Protein AF-A0A8D8J8A0-F1 (afdb_monomer)

Nearest PDB structures (foldseek):
  1msv-assembly1_A  TM=9.374E-01  e=1.275E-22  Homo sapiens
  1jl0-assembly1_A  TM=9.453E-01  e=5.196E-22  Homo sapiens
  1jl0-assembly1_B  TM=9.457E-01  e=1.490E-21  Homo sapiens
  1msv-assembly1_B  TM=8.829E-01  e=3.657E-22  Homo sapiens
  5tvm-assembly2_E  TM=8.439E-01  e=1.368E-08  Trypanosoma brucei brucei TREU927

Sequence (290 aa):
MAENEDMSNSSSNSSNSSSREDMHFFEGVEKLLEIWFEPNPSNKGADLRKIPRPMWEALLKTVRCEIISFTRNEQIDAYVLSESSMFVSKRRWILKTCGSTTTLACLEPLLRLASEIAGYGEIEELFYSRKNFKRPELQVSPHRGFDEEVAFLDSFFEDGRAYSLGAINRDCWHLYTLSRGGGGSGKLEQQFLASNNISMNNANANNMITTNNKQQQQQHQQVVEMTPSAKMNLIESLQLPDPDQTIEILMTDLDPKVMAVFTKDVCSTALEATQKSGIHKLIPGMVIDD

pLDDT: mean 78.81, std 24.97, range [26.17, 98.69]

Organism: Culex pipiens (NCBI:txid7175)

InterPro domains:
  IPR016067 S-adenosylmethionine decarboxylase, core [SSF56276] (24-290)
  IPR018166 S-adenosylmethionine decarboxylase, conserved site [PS01336] (78-88)
  IPR048283 S-adenosylmethionine decarboxylase-like [PF01536] (24-290)
  IPR048283 S-adenosylmethionine decarboxylase-like [PTHR11570] (25-290)

Structure (mmCIF, N/CA/C/O backbone):
data_AF-A0A8D8J8A0-F1
#
_entry.id   AF-A0A8D8J8A0-F1
#
loop_
_atom_site.group_PDB
_atom_site.id
_atom_site.type_symbol
_atom_site.label_atom_id
_atom_site.label_alt_id
_atom_site.label_comp_id
_atom_site.label_asym_id
_atom_site.label_entity_id
_atom_site.label_seq_id
_atom_site.pdbx_PDB_ins_code
_atom_site.Cartn_x
_atom_site.Cartn_y
_atom_site.Cartn_z
_atom_site.occupancy
_atom_site.B_iso_or_equiv
_atom_site.auth_seq_id
_atom_site.auth_comp_id
_atom_site.auth_asym_id
_atom_site.auth_atom_id
_atom_site.pdbx_PDB_model_num
ATOM 1 N N . MET A 1 1 ? 75.628 9.138 -29.080 1.00 35.19 1 MET A N 1
ATOM 2 C CA . MET A 1 1 ? 74.623 9.816 -28.237 1.00 35.19 1 MET A CA 1
ATOM 3 C C . MET A 1 1 ? 73.293 9.547 -28.915 1.00 35.19 1 MET A C 1
ATOM 5 O O . MET A 1 1 ? 73.039 10.162 -29.936 1.00 35.19 1 MET A O 1
ATOM 9 N N . ALA A 1 2 ? 72.722 8.359 -28.695 1.00 31.88 2 ALA A N 1
ATOM 10 C CA . ALA A 1 2 ? 71.822 8.022 -27.576 1.00 31.88 2 ALA A CA 1
ATOM 11 C 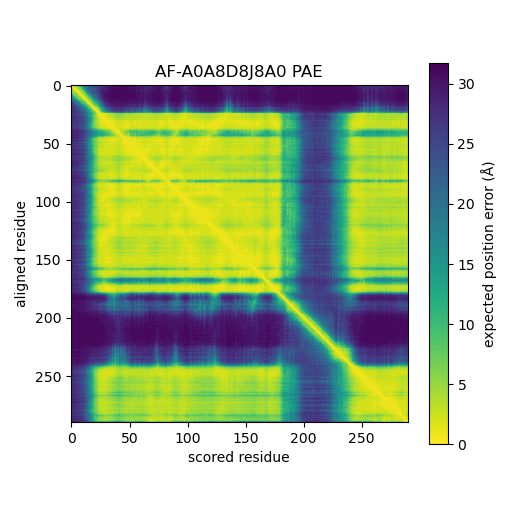C . ALA A 1 2 ? 70.492 8.781 -27.725 1.00 31.88 2 ALA A C 1
ATOM 13 O O . ALA A 1 2 ? 70.535 9.998 -27.833 1.00 31.88 2 ALA A O 1
ATOM 14 N N . GLU A 1 3 ? 69.307 8.181 -27.770 1.00 31.75 3 GLU A N 1
ATOM 15 C CA . GLU A 1 3 ? 68.839 6.790 -27.679 1.00 31.75 3 GLU A CA 1
ATOM 16 C C . GLU A 1 3 ? 67.398 6.758 -28.247 1.00 31.75 3 GLU A C 1
ATOM 18 O O . GLU A 1 3 ? 66.757 7.800 -28.381 1.00 31.75 3 GLU A O 1
ATOM 23 N N . ASN A 1 4 ? 66.938 5.561 -28.615 1.00 34.56 4 ASN A N 1
ATOM 24 C CA . ASN A 1 4 ? 65.599 5.190 -29.094 1.00 34.56 4 ASN A CA 1
ATOM 25 C C . ASN A 1 4 ? 64.434 5.678 -28.201 1.00 34.56 4 ASN A C 1
ATOM 27 O O . ASN A 1 4 ? 64.582 5.712 -26.987 1.00 34.56 4 ASN A O 1
ATOM 31 N N . GLU A 1 5 ? 63.247 5.930 -28.771 1.00 34.38 5 GLU A N 1
ATOM 32 C CA . GLU A 1 5 ? 62.129 4.961 -28.753 1.00 34.38 5 GLU A CA 1
ATOM 33 C C . GLU A 1 5 ? 60.869 5.474 -29.475 1.00 34.3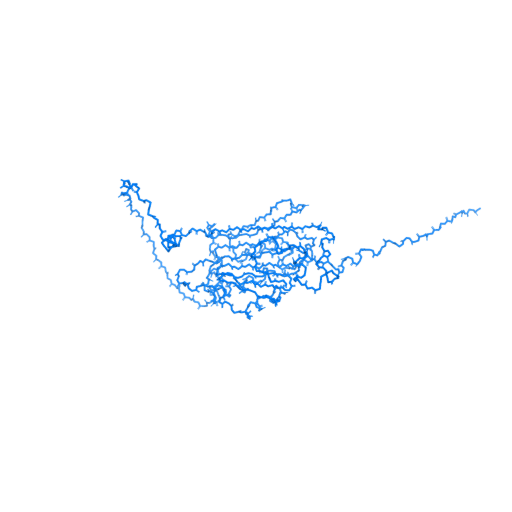8 5 GLU A C 1
ATOM 35 O O . GLU A 1 5 ? 60.464 6.631 -29.378 1.00 34.38 5 GLU A O 1
ATOM 40 N N . ASP A 1 6 ? 60.279 4.543 -30.218 1.00 40.72 6 ASP A N 1
ATOM 41 C CA . ASP A 1 6 ? 59.014 4.592 -30.937 1.00 40.72 6 ASP A CA 1
ATOM 42 C C . ASP A 1 6 ? 57.943 3.982 -30.016 1.00 40.72 6 ASP A C 1
ATOM 44 O O . ASP A 1 6 ? 58.118 2.861 -29.539 1.00 40.72 6 ASP A O 1
ATOM 48 N N . MET A 1 7 ? 56.846 4.691 -29.737 1.00 35.03 7 MET A N 1
ATOM 49 C CA . MET A 1 7 ? 55.646 4.090 -29.144 1.00 35.03 7 MET A CA 1
ATOM 50 C C . MET A 1 7 ? 54.386 4.760 -29.687 1.00 35.03 7 MET A C 1
ATOM 52 O O . MET A 1 7 ? 53.959 5.836 -29.265 1.00 35.03 7 MET A O 1
ATOM 56 N N . SER A 1 8 ? 53.759 4.044 -30.615 1.00 41.03 8 SER A N 1
ATOM 57 C CA . SER A 1 8 ? 52.347 4.135 -30.958 1.00 41.03 8 SER A CA 1
ATOM 58 C C . SER A 1 8 ? 51.474 4.122 -29.700 1.00 41.03 8 SER A C 1
ATOM 60 O O . SER A 1 8 ? 51.466 3.130 -28.971 1.00 41.03 8 SER A O 1
ATOM 62 N N . ASN A 1 9 ? 50.682 5.172 -29.478 1.00 32.25 9 ASN A N 1
ATOM 63 C CA . ASN A 1 9 ? 49.616 5.138 -28.482 1.00 32.25 9 ASN A CA 1
ATOM 64 C C . ASN A 1 9 ? 48.261 5.055 -29.193 1.00 32.25 9 ASN A C 1
ATOM 66 O O . ASN A 1 9 ? 47.677 6.055 -29.607 1.00 32.25 9 ASN A O 1
ATOM 70 N N . SER A 1 10 ? 47.781 3.825 -29.365 1.00 39.59 10 SER A N 1
ATOM 71 C CA . SER A 1 10 ? 46.382 3.532 -29.650 1.00 39.59 10 SER A CA 1
ATOM 72 C C . SER A 1 10 ? 45.559 3.884 -28.412 1.00 39.59 10 SER A C 1
ATOM 74 O O . SER A 1 10 ? 45.487 3.100 -27.466 1.00 39.59 10 SER A O 1
ATOM 76 N N . SER A 1 11 ? 44.942 5.063 -28.393 1.00 36.53 11 SER A N 1
ATOM 77 C CA . SER A 1 11 ? 43.973 5.410 -27.355 1.00 36.53 11 SER A CA 1
ATOM 78 C C . SER A 1 11 ? 42.712 4.568 -27.544 1.00 36.53 11 SER A C 1
ATOM 80 O O . SER A 1 11 ? 41.841 4.861 -28.362 1.00 36.53 11 SER A O 1
ATOM 82 N N . SER A 1 12 ? 42.650 3.478 -26.788 1.00 38.81 12 SER A N 1
ATOM 83 C CA . SER A 1 12 ? 41.470 2.658 -26.565 1.00 38.81 12 SER A CA 1
ATOM 84 C C . SER A 1 12 ? 40.353 3.507 -25.954 1.00 38.81 12 SER A C 1
ATOM 86 O O . SER A 1 12 ? 40.420 3.911 -24.794 1.00 38.81 12 SER A O 1
ATOM 88 N N . ASN A 1 13 ? 39.308 3.758 -26.741 1.00 43.81 13 ASN A N 1
ATOM 89 C CA . ASN A 1 13 ? 38.002 4.200 -26.261 1.00 43.81 13 ASN A CA 1
ATOM 90 C C . ASN A 1 13 ? 37.423 3.118 -25.332 1.00 43.81 13 ASN A C 1
ATOM 92 O O . ASN A 1 13 ? 36.845 2.143 -25.808 1.00 43.81 13 ASN A O 1
ATOM 96 N N . SER A 1 14 ? 37.569 3.267 -24.013 1.00 48.31 14 SER A N 1
ATOM 97 C CA . SER A 1 14 ? 36.922 2.372 -23.039 1.00 48.31 14 SER A CA 1
ATOM 98 C C . SER A 1 14 ? 36.452 3.083 -21.765 1.00 48.31 14 SER A C 1
ATOM 100 O O . SER A 1 14 ? 36.528 2.524 -20.674 1.00 48.31 14 SER A O 1
ATOM 102 N N . SER A 1 15 ? 35.963 4.319 -21.870 1.00 46.12 15 SER A N 1
ATOM 103 C CA . SER A 1 15 ? 35.481 5.070 -20.700 1.00 46.12 15 SER A CA 1
ATOM 104 C C . SER A 1 15 ? 34.191 5.840 -20.977 1.00 46.12 15 SER A C 1
ATOM 106 O O . SER A 1 15 ? 34.093 7.025 -20.675 1.00 46.12 15 SER A O 1
ATOM 108 N N . ASN A 1 16 ? 33.202 5.189 -21.596 1.00 42.50 16 ASN A N 1
ATOM 109 C CA . ASN A 1 16 ? 31.884 5.808 -21.785 1.00 42.50 16 ASN A CA 1
ATOM 110 C C . ASN A 1 16 ? 30.693 4.856 -21.576 1.00 42.50 16 ASN A C 1
ATOM 112 O O . ASN A 1 16 ? 29.571 5.198 -21.941 1.00 42.50 16 ASN A O 1
ATOM 116 N N . SER A 1 17 ? 30.913 3.667 -21.000 1.00 43.28 17 SER A N 1
ATOM 117 C CA . SER A 1 17 ? 29.818 2.748 -20.655 1.00 43.28 17 SER A CA 1
ATOM 118 C C . SER A 1 17 ? 29.231 3.003 -19.265 1.00 43.28 17 SER A C 1
ATOM 120 O O . SER A 1 17 ? 28.063 2.702 -19.060 1.00 43.28 17 SER A O 1
ATOM 122 N N . SER A 1 18 ? 29.980 3.603 -18.331 1.00 45.94 18 SER A N 1
ATOM 123 C CA . SER A 1 18 ? 29.513 3.792 -16.947 1.00 45.94 18 SER A CA 1
ATOM 124 C C . SER A 1 18 ? 28.546 4.967 -16.759 1.00 45.94 18 SER A C 1
ATOM 126 O O . SER A 1 18 ? 27.795 4.980 -15.798 1.00 45.94 18 SER A O 1
ATOM 128 N N . SER A 1 19 ? 28.525 5.955 -17.660 1.00 48.69 19 SER A N 1
ATOM 129 C CA . SER A 1 19 ? 27.736 7.188 -17.481 1.00 48.69 19 SER A CA 1
ATOM 130 C C . SER A 1 19 ? 26.302 7.116 -18.018 1.00 48.69 19 SER A C 1
ATOM 132 O O . SER A 1 19 ? 25.482 7.970 -17.683 1.00 48.69 19 SER A O 1
ATOM 134 N N . ARG A 1 20 ? 25.979 6.123 -18.860 1.00 42.31 20 ARG A N 1
ATOM 135 C CA . ARG A 1 20 ? 24.634 5.965 -19.447 1.00 42.31 20 ARG A CA 1
ATOM 136 C C . ARG A 1 20 ? 23.700 5.094 -18.610 1.00 42.31 20 ARG A C 1
ATOM 138 O O . ARG A 1 20 ? 22.498 5.334 -18.637 1.00 42.31 20 ARG A O 1
ATOM 145 N N . GLU A 1 21 ? 24.233 4.128 -17.864 1.00 50.16 21 GLU A N 1
ATOM 146 C CA . GLU A 1 21 ? 23.437 3.294 -16.948 1.00 50.16 21 GLU A CA 1
ATOM 147 C C . GLU A 1 21 ? 22.955 4.092 -15.724 1.00 50.16 21 GLU A C 1
ATOM 149 O O . GLU A 1 21 ? 21.838 3.886 -15.253 1.00 50.16 21 GLU A O 1
ATOM 154 N N . ASP A 1 22 ? 23.734 5.081 -15.272 1.00 53.69 22 ASP A N 1
ATOM 155 C CA . ASP A 1 22 ? 23.384 5.928 -14.124 1.00 53.69 22 ASP A CA 1
ATOM 156 C C . ASP A 1 22 ? 22.206 6.888 -14.376 1.00 53.69 22 ASP A C 1
ATOM 158 O O . ASP A 1 22 ? 21.540 7.291 -13.424 1.00 53.69 22 ASP A O 1
ATOM 162 N N . MET A 1 23 ? 21.894 7.243 -15.630 1.00 56.38 23 MET A N 1
ATOM 163 C CA . MET A 1 23 ? 20.778 8.160 -15.932 1.00 56.38 23 MET A CA 1
ATOM 164 C C . MET A 1 23 ? 19.393 7.490 -15.960 1.00 56.38 23 MET A C 1
ATOM 166 O O . MET A 1 23 ? 18.389 8.197 -16.033 1.00 56.38 23 MET A O 1
ATOM 170 N N . HIS A 1 24 ? 19.311 6.157 -15.891 1.00 81.12 24 HIS A N 1
ATOM 171 C CA . HIS A 1 24 ? 18.054 5.413 -16.067 1.00 81.12 24 HIS A CA 1
ATOM 172 C C . HIS A 1 24 ? 17.820 4.326 -15.008 1.00 81.12 24 HIS A C 1
ATOM 174 O O . HIS A 1 24 ? 17.135 3.337 -15.269 1.00 81.12 24 HIS A O 1
ATOM 180 N N . PHE A 1 25 ? 18.378 4.481 -13.806 1.00 91.19 25 PHE A N 1
ATOM 181 C CA . PHE A 1 25 ? 18.099 3.548 -12.719 1.00 91.19 25 PHE A CA 1
ATOM 182 C C . PHE A 1 25 ? 16.705 3.785 -12.117 1.00 91.19 25 PHE A C 1
ATOM 184 O O . PHE A 1 25 ? 16.369 4.900 -11.717 1.00 91.19 25 PHE A O 1
ATOM 191 N N . PHE A 1 26 ? 15.930 2.708 -11.987 1.00 91.81 26 PHE A N 1
ATOM 192 C CA . PHE A 1 26 ? 14.677 2.670 -11.241 1.00 91.81 26 PHE A CA 1
ATOM 193 C C . PHE A 1 26 ? 14.771 1.615 -10.136 1.00 91.81 26 PHE A C 1
ATOM 195 O O . PHE A 1 26 ? 15.141 0.465 -10.391 1.00 91.81 26 PHE A O 1
ATOM 202 N N . GLU A 1 27 ? 14.426 1.996 -8.906 1.00 94.75 27 GLU A N 1
ATOM 203 C CA . GLU A 1 27 ? 14.387 1.058 -7.785 1.00 94.75 27 GLU A CA 1
ATOM 204 C C . GLU A 1 27 ? 13.080 0.258 -7.818 1.00 94.75 27 GLU A C 1
ATOM 206 O O . GLU A 1 27 ? 12.044 0.717 -7.349 1.00 94.75 27 GLU A O 1
ATOM 211 N N . GLY A 1 28 ? 13.130 -0.956 -8.363 1.00 93.38 28 GLY A N 1
ATOM 212 C CA . GLY A 1 28 ? 11.967 -1.848 -8.427 1.00 93.38 28 GLY A CA 1
ATOM 213 C C . GLY A 1 28 ? 11.611 -2.528 -7.101 1.00 93.38 28 GLY A C 1
ATOM 214 O O . GLY A 1 28 ? 10.599 -3.217 -7.035 1.00 93.38 28 GLY A O 1
ATOM 215 N N . VAL A 1 29 ? 12.432 -2.382 -6.054 1.00 94.50 29 VAL A N 1
ATOM 216 C CA . VAL A 1 29 ? 12.119 -2.945 -4.736 1.00 94.50 29 VAL A CA 1
ATOM 217 C C . VAL A 1 29 ? 10.917 -2.223 -4.131 1.00 94.50 29 VAL A C 1
ATOM 219 O O . VAL A 1 29 ? 10.926 -1.007 -3.929 1.00 94.50 29 VAL A O 1
ATOM 222 N N . GLU A 1 30 ? 9.891 -3.005 -3.822 1.00 95.69 30 GLU A N 1
ATOM 223 C CA . GLU A 1 30 ? 8.652 -2.520 -3.235 1.00 95.69 30 GLU A CA 1
ATOM 224 C C . GLU A 1 30 ? 8.793 -2.302 -1.722 1.00 95.69 30 GLU A C 1
ATOM 226 O O . GLU A 1 30 ? 9.506 -3.023 -1.019 1.00 95.69 30 GLU A O 1
ATOM 231 N N . LYS A 1 31 ? 8.081 -1.287 -1.240 1.00 97.31 31 LYS A N 1
ATOM 232 C CA . LYS A 1 31 ? 7.793 -0.997 0.160 1.00 97.31 31 LYS A CA 1
ATOM 233 C C . LYS A 1 31 ? 6.314 -1.295 0.378 1.00 97.31 31 LYS A C 1
ATOM 235 O O . LYS A 1 31 ? 5.474 -0.696 -0.300 1.00 97.31 31 LYS A O 1
ATOM 240 N N . LEU A 1 32 ? 6.012 -2.204 1.293 1.00 98.44 32 LEU A N 1
ATOM 241 C CA . LEU A 1 32 ? 4.661 -2.636 1.624 1.00 98.44 32 LEU A CA 1
ATOM 242 C C . LEU A 1 32 ? 4.298 -2.118 3.015 1.00 98.44 32 LEU A C 1
ATOM 244 O O . LEU A 1 32 ? 5.012 -2.386 3.977 1.00 98.44 32 LEU A O 1
ATOM 248 N N . LEU A 1 33 ? 3.201 -1.370 3.115 1.00 98.50 33 LEU A N 1
ATOM 249 C CA . LEU A 1 33 ? 2.586 -0.984 4.380 1.00 98.50 33 LEU A CA 1
ATOM 250 C C . LEU A 1 33 ? 1.177 -1.572 4.437 1.00 98.50 33 LEU A C 1
ATOM 252 O O . LEU A 1 33 ? 0.326 -1.231 3.618 1.00 98.50 33 LEU A O 1
ATOM 256 N N . GLU A 1 34 ? 0.943 -2.434 5.415 1.00 98.50 34 GLU A N 1
ATOM 257 C CA . GLU A 1 34 ? -0.337 -3.068 5.701 1.00 98.50 34 GLU A CA 1
ATOM 258 C C . GLU A 1 34 ? -0.766 -2.738 7.131 1.00 98.50 34 GLU A C 1
ATOM 260 O O . GLU A 1 34 ? 0.024 -2.841 8.069 1.00 98.50 34 GLU A O 1
ATOM 265 N N . ILE A 1 35 ? -2.016 -2.307 7.293 1.00 97.69 35 ILE A N 1
ATOM 266 C CA . ILE A 1 35 ? -2.582 -1.912 8.583 1.00 97.69 35 ILE A CA 1
ATOM 267 C C . ILE A 1 35 ? -3.967 -2.528 8.733 1.00 97.69 35 ILE A C 1
ATOM 269 O O . ILE A 1 35 ? -4.842 -2.345 7.880 1.00 97.69 35 ILE A O 1
ATOM 273 N N . TRP A 1 36 ? -4.166 -3.204 9.858 1.00 96.38 36 TRP A N 1
ATOM 274 C CA . TRP A 1 36 ? -5.444 -3.703 10.336 1.00 96.38 36 TRP A CA 1
ATOM 275 C C . TRP A 1 36 ? -5.920 -2.833 11.490 1.00 96.38 36 TRP A C 1
ATOM 277 O O . TRP A 1 36 ? -5.208 -2.642 12.471 1.00 96.38 36 TRP A O 1
ATOM 287 N N . PHE A 1 37 ? -7.131 -2.300 11.391 1.00 94.56 37 PHE A N 1
ATOM 288 C CA . PHE A 1 37 ? -7.733 -1.486 12.445 1.00 94.56 37 PHE A CA 1
ATOM 289 C C . PHE A 1 37 ? -8.603 -2.336 13.363 1.00 94.56 37 PHE A C 1
ATOM 291 O O . PHE A 1 37 ? -9.363 -3.170 12.869 1.00 94.56 37 PHE A O 1
ATOM 298 N N . GLU A 1 38 ? -8.542 -2.102 14.674 1.00 91.12 38 GLU A N 1
ATOM 299 C CA . GLU A 1 38 ? -9.330 -2.827 15.680 1.00 91.12 38 GLU A CA 1
ATOM 300 C C . GLU A 1 38 ? -10.838 -2.624 15.431 1.00 91.12 38 GLU A C 1
ATOM 302 O O . GLU A 1 38 ? -11.267 -1.509 15.102 1.00 91.12 38 GLU A O 1
ATOM 307 N N . PRO A 1 39 ? -11.688 -3.667 15.532 1.00 87.31 39 PRO A N 1
ATOM 308 C CA . PRO A 1 39 ? -13.109 -3.469 15.319 1.00 87.31 39 PRO A CA 1
ATOM 309 C C . PRO A 1 39 ? -13.666 -2.632 16.471 1.00 87.31 39 PRO A C 1
ATOM 311 O O . PRO A 1 39 ? -13.473 -2.962 17.633 1.00 87.31 39 PRO A O 1
ATOM 314 N N . ASN A 1 40 ? -14.391 -1.561 16.153 1.00 82.00 40 ASN A N 1
ATOM 315 C CA . ASN A 1 40 ? -14.959 -0.663 17.154 1.00 82.00 40 ASN A CA 1
ATOM 316 C C . ASN A 1 40 ? -16.340 -1.175 17.617 1.00 82.00 40 ASN A C 1
ATOM 318 O O . ASN A 1 40 ? -17.315 -1.019 16.872 1.00 82.00 40 ASN A O 1
ATOM 322 N N . PRO A 1 41 ? -16.491 -1.740 18.835 1.00 80.81 41 PRO A N 1
ATOM 323 C CA . PRO A 1 41 ? -17.771 -2.303 19.275 1.00 80.81 41 PRO A CA 1
ATOM 324 C C . PRO A 1 41 ? -18.856 -1.230 19.434 1.00 80.81 41 PRO A C 1
ATOM 326 O O . PRO A 1 41 ? -20.044 -1.504 19.243 1.00 80.81 41 PRO A O 1
ATOM 329 N N . SER A 1 42 ? -18.443 0.004 19.737 1.00 82.56 42 SER A N 1
ATOM 330 C CA . SER A 1 42 ? -19.315 1.172 19.890 1.00 82.56 42 SER A CA 1
ATOM 331 C C . SER A 1 42 ? -19.764 1.755 18.546 1.00 82.56 42 SER A C 1
ATOM 333 O O . SER A 1 42 ? -20.789 2.431 18.483 1.00 82.56 42 SER A O 1
ATOM 335 N N . ASN A 1 43 ? -19.040 1.475 17.458 1.00 84.12 43 ASN A N 1
ATOM 336 C CA . ASN A 1 43 ? -19.372 1.919 16.107 1.00 84.12 43 ASN A CA 1
ATOM 337 C C . ASN A 1 43 ? -19.359 0.745 15.120 1.00 84.12 43 ASN A C 1
ATOM 339 O O . ASN A 1 43 ? -18.429 0.566 14.334 1.00 84.12 43 ASN A O 1
ATOM 343 N N . LYS A 1 44 ? -20.464 -0.009 15.083 1.00 83.38 44 LYS A N 1
ATOM 344 C CA . LYS A 1 44 ? -20.664 -1.111 14.119 1.00 83.38 44 LYS A CA 1
ATOM 345 C C . LYS A 1 44 ? -20.606 -0.671 12.650 1.00 83.38 44 LYS A C 1
ATOM 347 O O . LYS A 1 44 ? -20.484 -1.511 11.759 1.00 83.38 44 LYS A O 1
ATOM 352 N N . GLY A 1 45 ? -20.719 0.634 12.398 1.00 91.00 45 GLY A N 1
ATOM 353 C CA . GLY A 1 45 ? -20.605 1.236 11.080 1.00 91.00 45 GLY A CA 1
ATOM 354 C C . GLY A 1 45 ? -19.172 1.548 10.654 1.00 91.00 45 GLY A C 1
ATOM 355 O O . GLY A 1 45 ? -19.027 2.111 9.572 1.00 91.00 45 GLY A O 1
ATOM 356 N N . ALA A 1 46 ? -18.141 1.249 11.447 1.00 95.00 46 ALA A N 1
ATOM 357 C CA . ALA A 1 46 ? -16.766 1.532 11.052 1.00 95.00 46 ALA A CA 1
ATOM 358 C C . ALA A 1 46 ? -16.390 0.795 9.747 1.00 95.00 46 ALA A C 1
ATOM 360 O O . ALA A 1 46 ? -16.692 -0.393 9.587 1.00 95.00 46 ALA A O 1
ATOM 361 N N . ASP A 1 47 ? -15.819 1.525 8.784 1.00 97.25 47 ASP A N 1
ATOM 362 C CA . ASP A 1 47 ? -15.465 1.019 7.449 1.00 97.25 47 ASP A CA 1
ATOM 363 C C . ASP A 1 47 ? -14.531 2.005 6.722 1.00 97.25 47 ASP A C 1
ATOM 365 O O . ASP A 1 47 ? -14.926 3.140 6.443 1.00 97.25 47 ASP A O 1
ATOM 369 N N . LEU A 1 48 ? -13.308 1.580 6.381 1.00 98.19 48 LEU A N 1
ATOM 370 C CA . LEU A 1 48 ? -12.325 2.416 5.673 1.00 98.19 48 LEU A CA 1
ATOM 371 C C . LEU A 1 48 ? -12.811 2.847 4.288 1.00 98.19 48 LEU A C 1
ATOM 373 O O . LEU A 1 48 ? -12.444 3.918 3.807 1.00 98.19 48 LEU A O 1
ATOM 377 N N . ARG A 1 49 ? -13.688 2.064 3.655 1.00 97.88 49 ARG A N 1
ATOM 378 C CA . ARG A 1 49 ? -14.229 2.355 2.317 1.00 97.88 49 ARG A CA 1
ATOM 379 C C . ARG A 1 49 ? -15.203 3.537 2.315 1.00 97.88 49 ARG A C 1
ATOM 381 O O . ARG A 1 49 ? -15.657 3.961 1.254 1.00 97.88 49 ARG A O 1
ATOM 388 N N . LYS A 1 50 ? -15.531 4.087 3.492 1.00 97.31 50 LYS A N 1
ATOM 389 C CA . LYS A 1 50 ? -16.271 5.351 3.634 1.00 97.31 50 LYS A CA 1
ATOM 390 C C . LYS A 1 50 ? -15.413 6.582 3.368 1.00 97.31 50 LYS A C 1
ATOM 392 O O . LYS A 1 50 ? -15.978 7.648 3.136 1.00 97.31 50 LYS A O 1
ATOM 397 N N . ILE A 1 51 ? -14.086 6.453 3.400 1.00 98.44 51 ILE A N 1
ATOM 398 C CA . ILE A 1 51 ? -13.173 7.556 3.095 1.00 98.44 51 ILE A CA 1
ATOM 399 C C . ILE A 1 51 ? -13.354 7.947 1.617 1.00 98.44 51 ILE A C 1
ATOM 401 O O . ILE A 1 51 ? -13.169 7.105 0.732 1.00 98.44 51 ILE A O 1
ATOM 405 N N . PRO A 1 52 ? -13.736 9.204 1.318 1.00 98.00 52 PRO A N 1
ATOM 406 C CA . PRO A 1 52 ? -13.975 9.642 -0.050 1.00 98.00 52 PRO A CA 1
ATOM 407 C C . PRO A 1 52 ? -12.707 9.624 -0.904 1.00 98.00 52 PRO A C 1
ATOM 409 O O . PRO A 1 52 ? -11.631 10.017 -0.453 1.00 98.00 52 PRO A O 1
ATOM 412 N N . ARG A 1 53 ? -12.860 9.291 -2.190 1.00 97.31 53 ARG A N 1
ATOM 413 C CA . ARG A 1 53 ? -11.766 9.293 -3.175 1.00 97.31 53 ARG A CA 1
ATOM 414 C C . ARG A 1 53 ? -10.892 10.562 -3.165 1.00 97.31 53 ARG A C 1
ATOM 416 O O . ARG A 1 53 ? -9.678 10.392 -3.159 1.00 97.31 53 ARG A O 1
ATOM 423 N N . PRO A 1 54 ? -11.426 11.800 -3.086 1.00 98.25 54 PRO A N 1
ATOM 424 C CA . PRO A 1 54 ? -10.578 12.997 -3.029 1.00 98.25 54 PRO A CA 1
ATOM 425 C C . PRO A 1 54 ? -9.598 13.022 -1.845 1.00 98.25 54 PRO A C 1
ATOM 427 O O . PRO A 1 54 ? -8.534 13.628 -1.929 1.00 98.25 54 PRO A O 1
ATOM 430 N N . MET A 1 55 ? -9.935 12.356 -0.737 1.00 98.06 55 MET A N 1
ATOM 431 C CA . MET A 1 55 ? -9.053 12.254 0.427 1.00 98.06 55 MET A CA 1
ATOM 432 C C . MET A 1 55 ? -7.965 11.205 0.212 1.00 98.06 55 MET A C 1
ATOM 434 O O . MET A 1 55 ? -6.822 11.437 0.599 1.00 98.06 55 MET A O 1
ATOM 438 N N . TRP A 1 56 ? -8.284 10.105 -0.480 1.00 97.94 56 TRP A N 1
ATOM 439 C CA . TRP A 1 56 ? -7.270 9.165 -0.958 1.00 97.94 56 TRP A CA 1
ATOM 440 C C . TRP A 1 56 ? -6.302 9.820 -1.936 1.00 97.94 56 TRP A C 1
ATOM 442 O O . TRP A 1 56 ? -5.097 9.663 -1.788 1.00 97.94 56 TRP A O 1
ATOM 452 N N . GLU A 1 57 ? -6.798 10.611 -2.885 1.00 97.12 57 GLU A N 1
ATOM 453 C CA . GLU A 1 57 ? -5.956 11.360 -3.825 1.00 97.12 57 GLU A CA 1
ATOM 454 C C . GLU A 1 57 ? -5.037 12.350 -3.093 1.00 97.12 57 GLU A C 1
ATOM 456 O O . GLU A 1 57 ? -3.843 12.419 -3.386 1.00 97.12 57 GLU A O 1
ATOM 461 N N . ALA A 1 58 ? -5.557 13.072 -2.094 1.00 96.94 58 ALA A N 1
ATOM 462 C CA . ALA A 1 58 ? -4.754 13.971 -1.269 1.00 96.94 58 ALA A CA 1
ATOM 463 C C . ALA A 1 58 ? -3.668 13.227 -0.473 1.00 96.94 58 ALA A C 1
ATOM 465 O O . ALA A 1 58 ? -2.525 13.684 -0.432 1.00 96.94 58 ALA A O 1
ATOM 466 N N . LEU A 1 59 ? -4.002 12.074 0.117 1.00 96.62 59 LE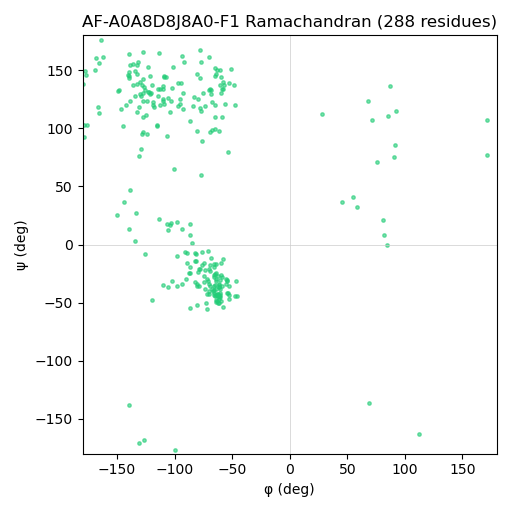U A N 1
ATOM 467 C CA . LEU A 1 59 ? -3.058 11.226 0.844 1.00 96.62 59 LEU A CA 1
ATOM 468 C C . LEU A 1 59 ? -1.977 10.675 -0.089 1.00 96.62 59 LEU A C 1
ATOM 470 O O . LEU A 1 59 ? -0.791 10.822 0.193 1.00 96.62 59 LEU A O 1
ATOM 474 N N . LEU A 1 60 ? -2.359 10.096 -1.227 1.00 95.75 60 LEU A N 1
ATOM 475 C CA . LEU A 1 60 ? -1.431 9.487 -2.183 1.00 95.75 60 LEU A CA 1
ATOM 476 C C . LEU A 1 60 ? -0.480 10.517 -2.803 1.00 95.75 60 LEU A C 1
ATOM 478 O O . LEU A 1 60 ? 0.699 10.226 -3.019 1.00 95.75 60 LEU A O 1
ATOM 482 N N . LYS A 1 61 ? -0.936 11.762 -2.971 1.00 92.81 61 LYS A N 1
ATOM 483 C CA . LYS A 1 61 ? -0.084 12.869 -3.412 1.00 92.81 61 LYS A CA 1
ATOM 484 C C . LYS A 1 61 ? 1.083 13.142 -2.457 1.00 92.81 61 LYS A C 1
ATOM 486 O O . LYS A 1 61 ? 2.152 13.539 -2.921 1.00 92.81 61 LYS A O 1
ATOM 491 N N . THR A 1 62 ? 0.927 12.894 -1.151 1.00 89.81 62 THR A N 1
ATOM 492 C CA . THR A 1 62 ? 2.025 13.054 -0.171 1.00 89.81 62 THR A CA 1
ATOM 493 C C . THR A 1 62 ? 3.166 12.064 -0.402 1.00 89.81 62 THR A C 1
ATOM 495 O O . THR A 1 62 ? 4.319 12.376 -0.112 1.00 89.81 62 THR A O 1
ATOM 498 N N . VAL A 1 63 ? 2.862 10.908 -0.999 1.00 90.06 63 VAL A N 1
ATOM 499 C CA . VAL A 1 63 ? 3.826 9.851 -1.337 1.00 90.06 63 VAL A CA 1
ATOM 500 C C . VAL A 1 63 ? 4.108 9.774 -2.839 1.00 90.06 63 VAL A C 1
ATOM 502 O O . VAL A 1 63 ? 4.654 8.780 -3.309 1.00 90.06 63 VAL A O 1
ATOM 505 N N . ARG A 1 64 ? 3.778 10.842 -3.586 1.00 88.81 64 ARG A N 1
ATOM 506 C CA . ARG A 1 64 ? 3.998 10.992 -5.039 1.00 88.81 64 ARG A CA 1
ATOM 507 C C . ARG A 1 64 ? 3.332 9.906 -5.889 1.00 88.81 64 ARG A C 1
ATOM 509 O O . ARG A 1 64 ? 3.852 9.536 -6.935 1.00 88.81 64 ARG A O 1
ATOM 516 N N . CYS A 1 65 ? 2.186 9.411 -5.439 1.00 92.69 65 CYS A N 1
ATOM 517 C CA . CYS A 1 65 ? 1.374 8.458 -6.181 1.00 92.69 65 CYS A CA 1
ATOM 518 C C . CYS A 1 65 ? 0.113 9.138 -6.721 1.00 92.69 65 CYS A C 1
ATOM 520 O O . CYS A 1 65 ? -0.494 9.972 -6.046 1.00 92.69 65 CYS A O 1
ATOM 522 N N . GLU A 1 66 ? -0.311 8.731 -7.913 1.00 94.50 66 GLU A N 1
ATOM 523 C CA . GLU A 1 66 ? -1.577 9.144 -8.521 1.00 94.50 66 GLU A CA 1
ATOM 524 C C . GLU A 1 66 ? -2.440 7.916 -8.803 1.00 94.50 66 GLU A C 1
ATOM 526 O O . GLU A 1 66 ? -1.913 6.860 -9.148 1.00 94.50 66 GLU A O 1
ATOM 531 N N . ILE A 1 67 ? -3.762 8.044 -8.657 1.00 96.50 67 ILE A N 1
ATOM 532 C CA . ILE A 1 67 ? -4.705 6.971 -8.995 1.00 96.50 67 ILE A CA 1
ATOM 533 C C . ILE A 1 67 ? -4.888 6.945 -10.514 1.00 96.50 67 ILE A C 1
ATOM 535 O O . ILE A 1 67 ? -5.418 7.900 -11.082 1.00 96.50 67 ILE A O 1
ATOM 539 N N . ILE A 1 68 ? -4.500 5.839 -11.148 1.00 95.62 68 ILE A N 1
ATOM 540 C CA . ILE A 1 68 ? -4.718 5.590 -12.579 1.00 95.62 68 ILE A CA 1
ATOM 541 C C . ILE A 1 68 ? -6.092 4.962 -12.792 1.00 95.62 68 ILE A C 1
ATOM 543 O O . ILE A 1 68 ? -6.897 5.472 -13.570 1.00 95.62 68 ILE A O 1
ATOM 547 N N . SER A 1 69 ? -6.353 3.859 -12.093 1.00 95.88 69 SER A N 1
ATOM 548 C CA . SER A 1 69 ? -7.570 3.065 -12.250 1.00 95.88 69 SER A CA 1
ATOM 549 C C . SER A 1 69 ? -8.092 2.590 -10.899 1.00 95.88 69 SER A C 1
ATOM 551 O O . SER A 1 69 ? -7.416 2.685 -9.868 1.00 95.88 69 SER A O 1
ATOM 553 N N . PHE A 1 70 ? -9.346 2.158 -10.898 1.00 95.75 70 PHE A N 1
ATOM 554 C CA . PHE A 1 70 ? -10.062 1.726 -9.713 1.00 95.75 70 PHE A CA 1
ATOM 555 C C . PHE A 1 70 ? -11.068 0.640 -10.070 1.00 95.75 70 PHE A C 1
ATOM 557 O O . PHE A 1 70 ? -11.911 0.822 -10.953 1.00 95.75 70 PHE A O 1
ATOM 564 N N . THR A 1 71 ? -11.065 -0.426 -9.278 1.00 96.25 71 THR A N 1
ATOM 565 C CA . THR A 1 71 ? -12.079 -1.474 -9.314 1.00 96.25 71 THR A CA 1
ATOM 566 C C . THR A 1 71 ? -12.557 -1.809 -7.905 1.00 96.25 71 THR A C 1
ATOM 568 O O . THR A 1 71 ? -11.862 -1.591 -6.912 1.00 96.25 71 THR A O 1
ATOM 571 N N . ARG A 1 72 ? -13.782 -2.322 -7.794 1.00 96.38 72 ARG A N 1
ATOM 572 C CA . ARG A 1 72 ? -14.433 -2.617 -6.513 1.00 96.38 72 ARG A CA 1
ATOM 573 C C . ARG A 1 72 ? -15.200 -3.924 -6.588 1.00 96.38 72 ARG A C 1
ATOM 575 O O . ARG A 1 72 ? -15.876 -4.201 -7.577 1.00 96.38 72 ARG A O 1
ATOM 582 N N . ASN A 1 73 ? -15.178 -4.664 -5.487 1.00 94.81 73 ASN A N 1
ATOM 583 C CA . ASN A 1 73 ? -16.132 -5.731 -5.208 1.00 94.81 73 ASN A CA 1
ATOM 584 C C . ASN A 1 73 ? -16.796 -5.523 -3.830 1.00 94.81 73 ASN A C 1
ATOM 586 O O . ASN A 1 73 ? -16.701 -4.454 -3.230 1.00 94.81 73 ASN A O 1
ATOM 590 N N . GLU A 1 74 ? -17.513 -6.530 -3.331 1.00 95.38 74 GLU A N 1
ATOM 591 C CA . GLU A 1 74 ? -18.232 -6.444 -2.052 1.00 95.38 74 GLU A CA 1
ATOM 592 C C . GLU A 1 74 ? -17.308 -6.259 -0.834 1.00 95.38 74 GLU A C 1
ATOM 594 O O . GLU A 1 74 ? -17.728 -5.710 0.187 1.00 95.38 74 GLU A O 1
ATOM 599 N N . GLN A 1 75 ? -16.046 -6.677 -0.934 1.00 94.19 75 GLN A N 1
ATOM 600 C CA . GLN A 1 75 ? -15.102 -6.730 0.182 1.00 94.19 75 GLN A CA 1
ATOM 601 C C . GLN A 1 75 ? -13.983 -5.688 0.075 1.00 94.19 75 GLN A C 1
ATOM 603 O O . GLN A 1 75 ? -13.557 -5.164 1.105 1.00 94.19 75 GLN A O 1
ATOM 608 N N . ILE A 1 76 ? -13.524 -5.385 -1.142 1.00 96.38 76 ILE A N 1
ATOM 609 C CA . ILE A 1 76 ? -12.283 -4.650 -1.404 1.00 96.38 76 ILE A CA 1
ATOM 610 C C . ILE A 1 76 ? -12.486 -3.596 -2.495 1.00 96.38 76 ILE A C 1
ATOM 612 O O . ILE A 1 76 ? -13.073 -3.856 -3.548 1.00 96.38 76 ILE A O 1
ATOM 616 N N . ASP A 1 77 ? -11.918 -2.429 -2.230 1.00 98.12 77 ASP A N 1
ATOM 617 C CA . ASP A 1 77 ? -11.620 -1.366 -3.179 1.00 98.12 77 ASP A CA 1
ATOM 618 C C . ASP A 1 77 ? -10.151 -1.490 -3.599 1.00 98.12 77 ASP A C 1
ATOM 620 O O . ASP A 1 77 ? -9.265 -1.407 -2.749 1.00 98.12 77 ASP A O 1
ATOM 624 N N . ALA A 1 78 ? -9.877 -1.690 -4.885 1.00 98.00 78 ALA A N 1
ATOM 625 C CA . ALA A 1 78 ? -8.527 -1.827 -5.421 1.00 98.00 78 ALA A CA 1
ATOM 626 C C . ALA A 1 78 ? -8.201 -0.656 -6.353 1.00 98.00 78 ALA A C 1
ATOM 628 O O . ALA A 1 78 ? -9.007 -0.286 -7.207 1.00 98.00 78 ALA A O 1
ATOM 629 N N . TYR A 1 79 ? -7.016 -0.080 -6.181 1.00 97.94 79 TYR A N 1
ATOM 630 C CA . TYR A 1 79 ? -6.540 1.077 -6.928 1.00 97.94 79 TYR A CA 1
ATOM 631 C C . TYR A 1 79 ? -5.213 0.745 -7.604 1.00 97.94 79 TYR A C 1
ATOM 633 O O . TYR A 1 79 ? -4.236 0.403 -6.927 1.00 97.94 79 TYR A O 1
ATOM 641 N N . VAL A 1 80 ? -5.171 0.908 -8.925 1.00 96.62 80 VAL A N 1
ATOM 642 C CA . VAL A 1 80 ? -3.924 0.938 -9.694 1.00 96.62 80 VAL A CA 1
ATOM 643 C C . VAL A 1 80 ? -3.370 2.352 -9.616 1.00 96.62 80 VAL A C 1
ATOM 645 O O . VAL A 1 80 ? -4.077 3.322 -9.907 1.00 96.62 80 VAL A O 1
ATOM 648 N N . LEU A 1 81 ? -2.114 2.480 -9.205 1.00 95.56 81 LEU A N 1
ATOM 649 C CA . LEU A 1 81 ? -1.438 3.762 -9.044 1.00 95.56 81 LEU A CA 1
ATOM 650 C C . LEU A 1 81 ? -0.301 3.905 -10.060 1.00 95.56 81 LEU A C 1
ATOM 652 O O . LEU A 1 81 ? 0.154 2.913 -10.624 1.00 95.56 81 LEU A O 1
ATOM 656 N N . SER A 1 82 ? 0.200 5.130 -10.240 1.00 87.44 82 SER A N 1
ATOM 657 C CA . SER A 1 82 ? 1.256 5.481 -11.206 1.00 87.44 82 SER A CA 1
ATOM 658 C C . SER A 1 82 ? 2.476 4.552 -11.227 1.00 87.44 82 SER A C 1
ATOM 660 O O . SER A 1 82 ? 3.051 4.355 -12.292 1.00 87.44 82 SER A O 1
ATOM 662 N N . GLU A 1 83 ? 2.844 3.956 -10.090 1.00 78.25 83 GLU A N 1
ATOM 663 C CA . GLU A 1 83 ? 3.961 3.004 -9.957 1.00 78.25 83 GLU A CA 1
ATOM 664 C C . GLU A 1 83 ? 3.696 1.986 -8.826 1.00 78.25 83 GLU A C 1
ATOM 666 O O . GLU A 1 83 ? 4.604 1.578 -8.100 1.00 78.25 83 GLU A O 1
ATOM 671 N N . SER A 1 84 ? 2.428 1.721 -8.498 1.00 90.12 84 SER A N 1
ATOM 672 C CA . SER A 1 84 ? 2.053 1.208 -7.169 1.00 90.12 84 SER A CA 1
ATOM 673 C C . SER A 1 84 ? 0.639 0.612 -7.154 1.00 90.12 84 SER A C 1
ATOM 675 O O . SER A 1 84 ? -0.101 0.706 -8.131 1.00 90.12 84 SER A O 1
ATOM 677 N N . SER A 1 85 ? 0.233 0.040 -6.022 1.00 96.81 85 SER A N 1
ATOM 678 C CA . SER A 1 85 ? -1.141 -0.430 -5.802 1.00 96.81 85 SER A CA 1
ATOM 679 C C . SER A 1 85 ? -1.610 -0.115 -4.386 1.00 96.81 85 SER A C 1
ATOM 681 O O . SER A 1 85 ? -0.821 -0.214 -3.443 1.00 96.81 85 SER A O 1
ATOM 683 N N . MET A 1 86 ? -2.892 0.208 -4.223 1.00 98.25 86 MET A N 1
ATOM 684 C CA . MET A 1 86 ? -3.527 0.379 -2.913 1.00 98.25 86 MET A CA 1
ATOM 685 C C . MET A 1 86 ? -4.804 -0.460 -2.829 1.00 98.25 86 MET A C 1
ATOM 687 O O . MET A 1 86 ? -5.597 -0.476 -3.769 1.00 98.25 86 MET A O 1
ATOM 691 N N . PHE A 1 87 ? -5.021 -1.124 -1.696 1.00 98.50 87 PHE A N 1
ATOM 692 C CA . PHE A 1 87 ? -6.214 -1.923 -1.425 1.00 98.50 87 PHE A CA 1
ATOM 693 C C . PHE A 1 87 ? -6.869 -1.467 -0.126 1.00 98.50 87 PHE A C 1
ATOM 695 O O . PHE A 1 87 ? -6.198 -1.300 0.893 1.00 98.50 87 PHE A O 1
ATOM 702 N N . VAL A 1 88 ? -8.186 -1.283 -0.156 1.00 98.69 88 VAL A N 1
ATOM 703 C CA . VAL A 1 88 ? -8.977 -0.831 0.990 1.00 98.69 88 VAL A CA 1
ATOM 704 C C . VAL A 1 88 ? -10.134 -1.798 1.211 1.00 98.69 88 VAL A C 1
ATOM 706 O O . VAL A 1 88 ? -11.082 -1.861 0.431 1.00 98.69 88 VAL A O 1
ATOM 709 N N . SER A 1 89 ? -10.061 -2.554 2.297 1.00 97.88 89 SER A N 1
ATOM 710 C CA . SER A 1 89 ? -11.152 -3.390 2.798 1.00 97.88 89 SER A CA 1
ATOM 711 C C . SER A 1 89 ? -11.869 -2.673 3.942 1.00 97.88 89 SER A C 1
ATOM 713 O O . SER A 1 89 ? -11.512 -1.560 4.313 1.00 97.88 89 SER A O 1
ATOM 715 N N . LYS A 1 90 ? -12.857 -3.318 4.574 1.00 96.44 90 LYS A N 1
ATOM 716 C CA . LYS A 1 90 ? -13.558 -2.735 5.732 1.00 96.44 90 LYS A CA 1
ATOM 717 C C . LYS A 1 90 ? -12.604 -2.262 6.843 1.00 96.44 90 LYS A C 1
ATOM 719 O O . LYS A 1 90 ? -12.784 -1.159 7.354 1.00 96.44 90 LYS A O 1
ATOM 724 N N . ARG A 1 91 ? -11.631 -3.103 7.216 1.00 95.56 91 ARG A N 1
ATOM 725 C CA . ARG A 1 91 ? -10.700 -2.911 8.350 1.00 95.56 91 ARG A CA 1
ATOM 726 C C . ARG A 1 91 ? -9.220 -2.994 7.977 1.00 95.56 91 ARG A C 1
ATOM 728 O O . ARG A 1 91 ? -8.382 -2.720 8.824 1.00 95.56 91 ARG A O 1
ATOM 735 N N . ARG A 1 92 ? -8.910 -3.382 6.739 1.00 97.75 92 ARG A N 1
ATOM 736 C CA . ARG A 1 92 ? -7.543 -3.549 6.247 1.00 97.75 92 ARG A CA 1
ATOM 737 C C . ARG A 1 92 ? -7.240 -2.508 5.188 1.00 97.75 92 ARG A C 1
ATOM 739 O O . ARG A 1 92 ? -8.029 -2.331 4.259 1.00 97.75 92 ARG A O 1
ATOM 746 N N . TRP A 1 93 ? -6.086 -1.877 5.311 1.00 98.50 93 TRP A N 1
ATOM 747 C CA . TRP A 1 93 ? -5.529 -0.987 4.309 1.00 98.50 93 TRP A CA 1
ATOM 748 C C . TRP A 1 93 ? -4.141 -1.480 3.911 1.00 98.50 93 TRP A C 1
ATOM 750 O O . TRP A 1 93 ? -3.326 -1.776 4.780 1.00 98.50 93 TRP A O 1
ATOM 760 N N . ILE A 1 94 ? -3.885 -1.576 2.608 1.00 98.62 94 ILE A N 1
ATOM 761 C CA . ILE A 1 94 ? -2.592 -1.978 2.052 1.00 98.62 94 ILE A CA 1
ATOM 762 C C . ILE A 1 94 ? -2.154 -0.922 1.048 1.00 98.62 94 ILE A C 1
ATOM 764 O O . ILE A 1 94 ? -2.905 -0.597 0.128 1.00 98.62 94 ILE A O 1
ATOM 768 N N . LEU A 1 95 ? -0.920 -0.446 1.172 1.00 98.38 95 LEU A N 1
ATOM 769 C CA . LEU A 1 95 ? -0.252 0.374 0.172 1.00 98.38 95 LEU A CA 1
ATOM 770 C C . LEU A 1 95 ? 1.097 -0.244 -0.166 1.00 98.38 95 LEU A C 1
ATOM 772 O O . LEU A 1 95 ? 1.955 -0.415 0.700 1.00 98.38 95 LEU A O 1
ATOM 776 N N . LYS A 1 96 ? 1.292 -0.530 -1.451 1.00 97.44 96 LYS A N 1
ATOM 777 C CA . LYS A 1 96 ? 2.551 -1.036 -1.979 1.00 97.44 96 LYS A CA 1
ATOM 778 C C . LYS A 1 96 ? 3.103 -0.057 -2.992 1.00 97.44 96 LYS A C 1
ATOM 780 O O . LYS A 1 96 ? 2.435 0.221 -3.986 1.00 97.44 96 LYS A O 1
ATOM 785 N N . THR A 1 97 ? 4.302 0.457 -2.738 1.00 96.44 97 THR A N 1
ATOM 786 C CA . THR A 1 97 ? 4.948 1.440 -3.619 1.00 96.44 97 THR A CA 1
ATOM 787 C C . THR A 1 97 ? 6.391 1.090 -3.933 1.00 96.44 97 THR A C 1
ATOM 789 O O . THR A 1 97 ? 7.023 0.401 -3.143 1.00 96.44 97 THR A O 1
ATOM 792 N N . CYS A 1 98 ? 6.940 1.592 -5.035 1.00 95.00 98 CYS A N 1
ATOM 793 C CA . CYS A 1 98 ? 8.338 1.372 -5.415 1.00 95.00 98 CYS A CA 1
ATOM 794 C C . CYS A 1 98 ? 9.042 2.689 -5.792 1.00 95.00 98 CYS A C 1
ATOM 796 O O . CYS A 1 98 ? 8.542 3.779 -5.518 1.00 95.00 98 CYS A O 1
ATOM 798 N N . GLY A 1 99 ? 10.258 2.617 -6.328 1.00 93.94 99 GLY A N 1
ATOM 799 C CA . GLY A 1 99 ? 11.050 3.796 -6.656 1.00 93.94 99 GLY A CA 1
ATOM 800 C C . GLY A 1 99 ? 11.524 4.551 -5.409 1.00 93.94 99 GLY A C 1
ATOM 801 O O . GLY A 1 99 ? 11.995 3.965 -4.428 1.00 93.94 99 GLY A O 1
ATOM 802 N N . SER A 1 100 ? 11.416 5.881 -5.457 1.00 94.00 100 SER A N 1
ATOM 803 C CA . SER A 1 100 ? 11.826 6.797 -4.376 1.00 94.00 100 SER A CA 1
ATOM 804 C C . SER A 1 100 ? 10.645 7.355 -3.570 1.00 94.00 100 SER A C 1
ATOM 806 O O . SER A 1 100 ? 10.785 8.362 -2.869 1.00 94.00 100 SER A O 1
ATOM 808 N N . THR A 1 101 ? 9.470 6.727 -3.678 1.00 94.81 101 THR A N 1
ATOM 809 C CA . THR A 1 101 ? 8.290 7.080 -2.882 1.00 94.81 101 THR A CA 1
ATOM 810 C C . THR A 1 101 ? 8.571 6.928 -1.388 1.00 94.81 101 THR A C 1
ATOM 812 O O . THR A 1 101 ? 9.286 6.022 -0.943 1.00 94.81 101 THR A O 1
ATOM 815 N N . THR A 1 102 ? 7.987 7.828 -0.600 1.00 94.75 102 THR A N 1
ATOM 816 C CA . THR A 1 102 ? 8.140 7.873 0.856 1.00 94.75 102 THR A CA 1
ATOM 817 C C . THR A 1 102 ? 6.925 7.262 1.545 1.00 94.75 102 THR A C 1
ATOM 819 O O . THR A 1 102 ? 6.171 7.975 2.200 1.00 94.75 102 THR A O 1
ATOM 822 N N . THR A 1 103 ? 6.694 5.959 1.363 1.00 96.38 103 THR A N 1
ATOM 823 C CA . THR A 1 103 ? 5.493 5.228 1.824 1.00 96.38 103 THR A CA 1
ATOM 824 C C . THR A 1 103 ? 5.104 5.546 3.264 1.00 96.38 103 THR A C 1
ATOM 826 O O . THR A 1 103 ? 3.936 5.797 3.536 1.00 96.38 103 THR A O 1
ATOM 829 N N . LEU A 1 104 ? 6.068 5.600 4.188 1.00 97.31 104 LEU A N 1
ATOM 830 C CA . LEU A 1 104 ? 5.785 5.834 5.607 1.00 97.31 104 LEU A CA 1
ATOM 831 C C . LEU A 1 104 ? 5.298 7.262 5.907 1.00 97.31 104 LEU A C 1
ATOM 833 O O . LEU A 1 104 ? 4.650 7.484 6.926 1.00 97.31 104 LEU A O 1
ATOM 837 N N . ALA A 1 105 ? 5.517 8.221 5.003 1.00 95.00 105 ALA A N 1
ATOM 838 C CA . ALA A 1 105 ? 5.047 9.596 5.173 1.00 95.00 105 ALA A CA 1
ATOM 839 C C . ALA A 1 105 ? 3.511 9.723 5.154 1.00 95.00 105 ALA A C 1
ATOM 841 O O . ALA A 1 105 ? 2.981 10.716 5.647 1.00 95.00 105 ALA A O 1
ATOM 842 N N . CYS A 1 106 ? 2.784 8.733 4.618 1.00 95.19 106 CYS A N 1
ATOM 843 C CA . CYS A 1 106 ? 1.319 8.747 4.642 1.00 95.19 106 CYS A CA 1
ATOM 844 C C . CYS A 1 106 ? 0.707 8.240 5.956 1.00 95.19 106 CYS A C 1
ATOM 846 O O . CYS A 1 106 ? -0.506 8.361 6.117 1.00 95.19 106 CYS A O 1
ATOM 848 N N . LEU A 1 107 ? 1.512 7.699 6.884 1.00 96.31 107 LEU A N 1
ATOM 849 C CA . LEU A 1 107 ? 1.013 7.049 8.096 1.00 96.31 107 LEU A CA 1
ATOM 850 C C . LEU A 1 107 ? 0.157 7.999 8.941 1.00 96.31 107 LEU A C 1
ATOM 852 O O . LEU A 1 107 ? -0.999 7.699 9.217 1.00 96.31 107 LEU A O 1
ATOM 856 N N . GLU A 1 108 ? 0.677 9.172 9.300 1.00 95.56 108 GLU A N 1
ATOM 857 C CA . GLU A 1 108 ? -0.075 10.130 10.116 1.00 95.56 108 GLU A CA 1
ATOM 858 C C . GLU A 1 108 ? -1.377 10.608 9.428 1.00 95.56 108 GLU A C 1
ATOM 860 O O . GLU A 1 108 ? -2.439 10.506 10.051 1.00 95.56 108 GLU A O 1
ATOM 865 N N . PRO A 1 109 ? -1.368 11.069 8.155 1.00 96.81 109 PRO A N 1
ATOM 866 C CA . PRO A 1 109 ? -2.603 11.384 7.437 1.00 96.81 109 PRO A CA 1
ATOM 867 C C . PRO A 1 109 ? -3.604 10.224 7.390 1.00 96.81 109 PRO A C 1
ATOM 869 O O . PRO A 1 109 ? -4.798 10.448 7.578 1.00 96.81 109 PRO A O 1
ATOM 872 N N . LEU A 1 110 ? -3.137 8.991 7.168 1.00 97.94 110 LEU A N 1
ATOM 873 C CA . LEU A 1 110 ? -3.990 7.805 7.119 1.00 97.94 110 LEU A CA 1
ATOM 874 C C . LEU A 1 110 ? -4.711 7.571 8.447 1.00 97.94 110 LEU A C 1
ATOM 876 O O . LEU A 1 110 ? -5.921 7.350 8.448 1.00 97.94 110 LEU A O 1
ATOM 880 N N . LEU A 1 111 ? -3.987 7.639 9.567 1.00 96.75 111 LEU A N 1
ATOM 881 C CA . LEU A 1 111 ? -4.563 7.428 10.897 1.00 96.75 111 LEU A CA 1
ATOM 882 C C . LEU A 1 111 ? -5.639 8.470 11.222 1.00 96.75 111 LEU A C 1
ATOM 884 O O . LEU A 1 111 ? -6.672 8.129 11.798 1.00 96.75 111 LEU A O 1
ATOM 888 N N . ARG A 1 112 ? -5.456 9.721 10.780 1.00 96.62 112 ARG A N 1
ATOM 889 C CA . ARG A 1 112 ? -6.489 10.762 10.904 1.00 96.62 112 ARG A CA 1
ATOM 890 C C . ARG A 1 112 ? -7.741 10.418 10.098 1.00 96.62 112 ARG A C 1
ATOM 892 O O . ARG A 1 112 ? -8.835 10.458 10.649 1.00 96.62 112 ARG A O 1
ATOM 899 N N . LEU A 1 113 ? -7.598 10.010 8.833 1.00 98.25 113 LEU A N 1
ATOM 900 C CA . LEU A 1 113 ? -8.741 9.600 8.001 1.00 98.25 113 LEU A CA 1
ATOM 901 C C . LEU A 1 113 ? -9.482 8.394 8.594 1.00 98.25 113 LEU A C 1
ATOM 903 O O . LEU A 1 113 ? -10.716 8.351 8.595 1.00 98.25 113 LEU A O 1
ATOM 907 N N . ALA A 1 114 ? -8.729 7.420 9.107 1.00 97.31 114 ALA A N 1
ATOM 908 C CA . ALA A 1 114 ? -9.286 6.231 9.731 1.00 97.31 114 ALA A CA 1
ATOM 909 C C . ALA A 1 114 ? -10.120 6.587 10.973 1.00 97.31 114 ALA A C 1
ATOM 911 O O . ALA A 1 114 ? -11.236 6.087 11.129 1.00 97.31 114 ALA A O 1
ATOM 912 N N . SER A 1 115 ? -9.630 7.507 11.802 1.00 95.19 115 SER A N 1
ATOM 913 C CA . SER A 1 115 ? -10.331 7.970 13.001 1.00 95.19 115 SER A CA 1
ATOM 914 C C . SER A 1 115 ? -11.538 8.849 12.676 1.00 95.19 115 SER A C 1
ATOM 916 O O . SER A 1 115 ? -12.668 8.519 13.043 1.00 95.19 115 SER A O 1
ATOM 918 N N . GLU A 1 116 ? -11.329 9.928 11.923 1.00 95.88 116 GLU A N 1
ATOM 919 C CA . GLU A 1 116 ? -12.331 10.978 11.711 1.00 95.88 116 GLU A CA 1
ATOM 920 C C . GLU A 1 116 ? -13.492 10.535 10.811 1.00 95.88 116 GLU A C 1
ATOM 922 O O . GLU A 1 116 ? -14.612 11.026 10.959 1.00 95.88 116 GLU A O 1
ATOM 927 N N . ILE A 1 117 ? -13.243 9.614 9.873 1.00 96.94 117 ILE A N 1
ATOM 928 C CA . ILE A 1 117 ? -14.222 9.246 8.837 1.00 96.94 117 ILE A CA 1
ATOM 929 C C . ILE A 1 117 ? -14.594 7.775 8.912 1.00 96.94 117 ILE A C 1
ATOM 931 O O . ILE A 1 117 ? -15.779 7.431 8.870 1.00 96.94 117 ILE A O 1
ATOM 935 N N . ALA A 1 118 ? -13.596 6.897 9.003 1.00 96.94 118 ALA A N 1
ATOM 936 C CA . ALA A 1 118 ? -13.848 5.463 9.000 1.00 96.94 118 ALA A CA 1
ATOM 937 C C . ALA A 1 118 ? -14.274 4.922 10.371 1.00 96.94 118 ALA A C 1
ATOM 939 O O . ALA A 1 118 ? -14.817 3.822 10.422 1.00 96.94 118 ALA A O 1
ATOM 940 N N . GLY A 1 119 ? -14.099 5.687 11.455 1.00 95.50 119 GLY A N 1
ATOM 941 C CA . GLY A 1 119 ? -14.531 5.324 12.806 1.00 95.50 119 GLY A CA 1
ATOM 942 C C . GLY A 1 119 ? -13.591 4.374 13.556 1.00 95.50 119 GLY A C 1
ATOM 943 O O . GLY A 1 119 ? -14.041 3.705 14.493 1.00 95.50 119 GLY A O 1
ATOM 944 N N . TYR A 1 120 ? -12.319 4.305 13.155 1.00 94.69 120 TYR A N 1
ATOM 945 C CA . TYR A 1 120 ? -11.287 3.479 13.781 1.00 94.69 120 TYR A CA 1
ATOM 946 C C . TYR A 1 120 ? -10.336 4.319 14.632 1.00 94.69 120 TYR A C 1
ATOM 948 O O . TYR A 1 120 ? -9.583 5.129 14.103 1.00 94.69 120 TYR A O 1
ATOM 956 N N . GLY A 1 121 ? -10.360 4.107 15.949 1.00 89.81 121 GLY A N 1
ATOM 957 C CA . GLY A 1 121 ? -9.447 4.786 16.875 1.00 89.81 121 GLY A CA 1
ATOM 958 C C . GLY A 1 121 ? -8.105 4.077 17.052 1.00 89.81 121 GLY A C 1
ATOM 959 O O . GLY A 1 121 ? -7.123 4.723 17.389 1.00 89.81 121 GLY A O 1
ATOM 960 N N . GLU A 1 122 ? -8.052 2.767 16.803 1.00 90.31 122 GLU A N 1
ATOM 961 C CA . GLU A 1 122 ? -6.911 1.928 17.167 1.00 90.31 122 GLU A CA 1
ATOM 962 C C . GLU A 1 122 ? -6.502 0.992 16.025 1.00 90.31 122 GLU A C 1
ATOM 964 O O . GLU A 1 122 ? -7.327 0.545 15.219 1.00 90.31 122 GLU A O 1
ATOM 969 N N . ILE A 1 123 ? -5.206 0.688 15.980 1.00 93.31 123 ILE A N 1
ATOM 970 C CA . ILE A 1 123 ? -4.609 -0.317 15.097 1.00 93.31 123 ILE A CA 1
ATOM 971 C C . ILE A 1 123 ? -4.565 -1.646 15.851 1.00 93.31 123 ILE A C 1
ATOM 973 O O . ILE A 1 123 ? -4.065 -1.696 16.969 1.00 93.31 123 ILE A O 1
ATOM 977 N N . GLU A 1 124 ? -5.045 -2.717 15.231 1.00 92.50 124 GLU A N 1
ATOM 978 C CA . GLU A 1 124 ? -4.880 -4.087 15.721 1.00 92.50 124 GLU A CA 1
ATOM 979 C C . GLU A 1 124 ? 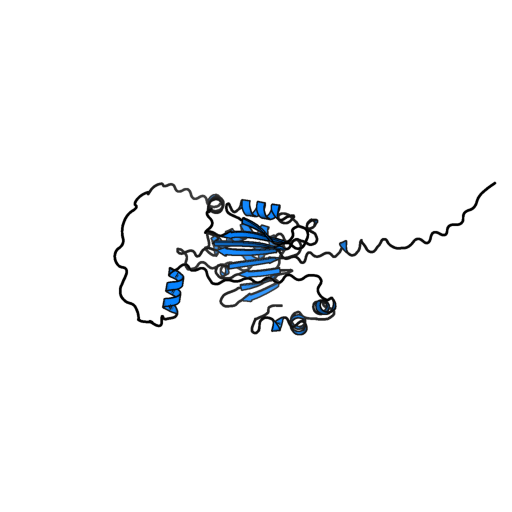-3.488 -4.613 15.357 1.00 92.50 124 GLU A C 1
ATOM 981 O O . GLU A 1 124 ? -2.729 -5.034 16.235 1.00 92.50 124 GLU A O 1
ATOM 986 N N . GLU A 1 125 ? -3.135 -4.511 14.070 1.00 94.38 125 GLU A N 1
ATOM 987 C CA . GLU A 1 125 ? -1.857 -4.967 13.526 1.00 94.38 125 GLU A CA 1
ATOM 988 C C . GLU A 1 125 ? -1.304 -3.998 12.477 1.00 94.38 125 GLU A C 1
ATOM 990 O O . GLU A 1 125 ? -2.046 -3.390 11.703 1.00 94.38 125 GLU A O 1
ATOM 995 N N . LEU A 1 126 ? 0.019 -3.875 12.431 1.00 97.31 126 LEU A N 1
ATOM 996 C CA . LEU A 1 126 ? 0.735 -3.163 11.377 1.00 97.31 126 LEU A CA 1
ATOM 997 C C . LEU A 1 126 ? 1.891 -4.027 10.895 1.00 97.31 126 LEU A C 1
ATOM 999 O O . LEU A 1 126 ? 2.617 -4.611 11.701 1.00 97.31 126 LEU A O 1
ATOM 1003 N N . PHE A 1 127 ? 2.089 -4.048 9.583 1.00 98.25 127 PHE A N 1
ATOM 1004 C CA . PHE A 1 127 ? 3.231 -4.664 8.929 1.00 98.25 127 PHE A CA 1
ATOM 1005 C C . PHE A 1 127 ? 3.815 -3.660 7.941 1.00 98.25 127 PHE A C 1
ATOM 1007 O O . PHE A 1 127 ? 3.152 -3.230 6.999 1.00 98.25 127 PHE A O 1
ATOM 1014 N N . TYR A 1 128 ? 5.064 -3.272 8.163 1.00 98.62 128 TYR A N 1
ATOM 1015 C CA . TYR A 1 128 ? 5.862 -2.562 7.178 1.00 98.62 128 TYR A CA 1
ATOM 1016 C C . TYR A 1 128 ? 7.001 -3.467 6.739 1.00 98.62 128 TYR A C 1
ATOM 1018 O O . TYR A 1 128 ? 7.816 -3.874 7.567 1.00 98.62 128 TYR A O 1
ATOM 1026 N N . SER A 1 129 ? 7.078 -3.782 5.453 1.00 98.50 129 SER A N 1
ATOM 1027 C CA . SER A 1 129 ? 8.105 -4.677 4.943 1.00 98.50 129 SER A CA 1
ATOM 1028 C C . SER A 1 129 ? 8.688 -4.224 3.616 1.00 98.50 129 SER A C 1
ATOM 1030 O O . SER A 1 129 ? 8.077 -3.489 2.837 1.00 98.50 129 SER A O 1
ATOM 1032 N N . ARG A 1 130 ? 9.925 -4.659 3.371 1.00 98.06 130 ARG A N 1
ATOM 1033 C CA . ARG A 1 130 ? 10.598 -4.517 2.080 1.00 98.06 130 ARG A CA 1
ATOM 1034 C C . ARG A 1 130 ? 11.827 -5.404 1.999 1.00 98.06 130 ARG A C 1
ATOM 1036 O O . ARG A 1 130 ? 12.481 -5.695 2.999 1.00 98.06 130 ARG A O 1
ATOM 1043 N N . LYS A 1 131 ? 12.231 -5.736 0.777 1.00 96.69 131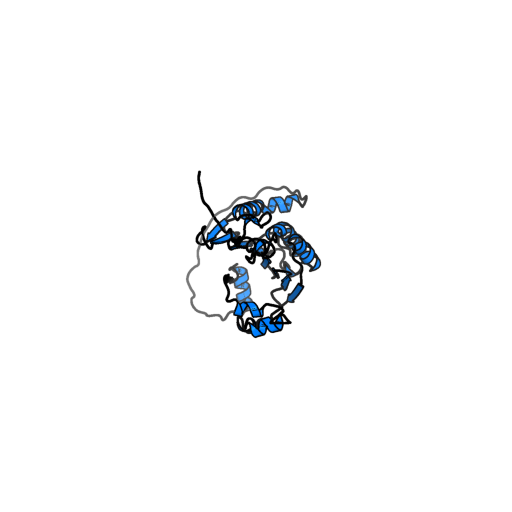 LYS A N 1
ATOM 1044 C CA . LYS A 1 131 ? 13.578 -6.255 0.520 1.00 96.69 131 LYS A CA 1
ATOM 1045 C C . LYS A 1 131 ? 14.629 -5.144 0.705 1.00 96.69 131 LYS A C 1
ATOM 1047 O O . LYS A 1 131 ? 14.320 -3.948 0.691 1.00 96.69 131 LYS A O 1
ATOM 1052 N N . ASN A 1 132 ? 15.893 -5.514 0.886 1.00 94.56 132 ASN A N 1
ATOM 1053 C CA . ASN A 1 132 ? 17.006 -4.581 0.741 1.00 94.56 132 ASN A CA 1
ATOM 1054 C C . ASN A 1 132 ? 17.021 -3.945 -0.665 1.00 94.56 132 ASN A C 1
ATOM 1056 O O . ASN A 1 132 ? 16.873 -4.645 -1.670 1.00 94.56 132 ASN A O 1
ATOM 1060 N N . PHE A 1 133 ? 17.199 -2.622 -0.717 1.00 95.56 133 PHE A N 1
ATOM 1061 C CA . PHE A 1 133 ? 17.273 -1.847 -1.960 1.00 95.56 133 PHE A CA 1
ATOM 1062 C C . PHE A 1 133 ? 18.496 -2.229 -2.795 1.00 95.56 133 PHE A C 1
ATOM 1064 O O . PHE A 1 133 ? 19.530 -2.616 -2.245 1.00 95.56 133 PHE A O 1
ATOM 1071 N N . LYS A 1 134 ? 18.397 -2.064 -4.118 1.00 93.44 134 LYS A N 1
ATOM 1072 C CA . LYS A 1 134 ? 19.554 -2.176 -5.012 1.00 93.44 134 LYS A CA 1
ATOM 1073 C C . LYS A 1 134 ? 20.472 -0.962 -4.879 1.00 93.44 134 LYS A C 1
ATOM 1075 O O . LYS A 1 134 ? 21.688 -1.130 -4.912 1.00 93.44 134 LYS A O 1
ATOM 1080 N N . ARG A 1 135 ? 19.898 0.235 -4.707 1.00 94.62 135 ARG A N 1
ATOM 1081 C CA . ARG A 1 135 ? 20.626 1.496 -4.482 1.00 94.62 135 ARG A CA 1
ATOM 1082 C C . ARG A 1 135 ? 20.051 2.258 -3.281 1.00 94.62 135 ARG A C 1
ATO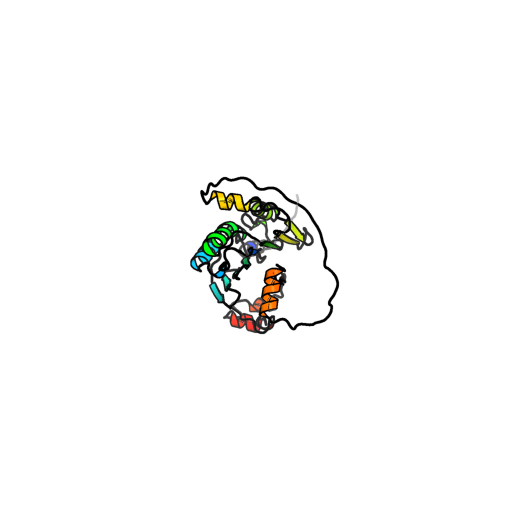M 1084 O O . ARG A 1 135 ? 19.305 3.227 -3.464 1.00 94.62 135 ARG A O 1
ATOM 1091 N N . PRO A 1 136 ? 20.355 1.821 -2.042 1.00 94.44 136 PRO A N 1
ATOM 1092 C CA . PRO A 1 136 ? 19.867 2.473 -0.824 1.00 94.44 136 PRO A CA 1
ATOM 1093 C C . PRO A 1 136 ? 20.189 3.975 -0.761 1.00 94.44 136 PRO A C 1
ATOM 1095 O O . PRO A 1 136 ? 19.405 4.755 -0.229 1.00 94.44 136 PRO A O 1
ATOM 1098 N N . GLU A 1 137 ? 21.311 4.399 -1.344 1.00 95.06 137 GLU A N 1
ATOM 1099 C CA . GLU A 1 137 ? 21.779 5.786 -1.356 1.00 95.06 137 GLU A CA 1
ATOM 1100 C C . GLU A 1 137 ? 20.884 6.752 -2.147 1.00 95.06 137 GLU A C 1
ATOM 1102 O O . GLU A 1 137 ? 20.993 7.964 -1.972 1.00 95.06 137 GLU A O 1
ATOM 1107 N N . LEU A 1 138 ? 19.997 6.232 -3.003 1.00 95.62 138 LEU A N 1
ATOM 1108 C CA . LEU A 1 138 ? 19.036 7.028 -3.774 1.00 95.62 138 LEU A CA 1
ATOM 1109 C C . LEU A 1 138 ? 17.691 7.211 -3.059 1.00 95.62 138 LEU A C 1
ATOM 1111 O O . LEU A 1 138 ? 16.825 7.939 -3.551 1.00 95.62 138 LEU A O 1
ATOM 1115 N N . GLN A 1 139 ? 17.483 6.545 -1.923 1.00 96.56 139 GLN A N 1
ATOM 1116 C CA . GLN A 1 139 ? 16.236 6.652 -1.176 1.00 96.56 139 GLN A CA 1
ATOM 1117 C C . GLN A 1 139 ? 16.158 7.965 -0.391 1.00 96.56 139 GLN A C 1
ATOM 1119 O O . GLN A 1 139 ? 17.157 8.606 -0.063 1.00 96.56 139 GLN A O 1
ATOM 1124 N N . VAL A 1 140 ? 14.931 8.378 -0.080 1.00 95.44 140 VAL A N 1
ATOM 1125 C CA . VAL A 1 140 ? 14.634 9.620 0.642 1.00 95.44 140 VAL A CA 1
ATOM 1126 C C . VAL A 1 140 ? 14.137 9.274 2.039 1.00 95.44 140 VAL A C 1
ATOM 1128 O O . VAL A 1 140 ? 13.450 8.273 2.212 1.00 95.44 140 VAL A O 1
ATOM 1131 N N . SER A 1 141 ? 14.470 10.099 3.037 1.00 95.19 141 SER A N 1
ATOM 1132 C CA . SER A 1 141 ? 13.943 9.960 4.404 1.00 95.19 141 SER A CA 1
ATOM 1133 C C . SER A 1 141 ? 12.412 9.783 4.397 1.00 95.19 141 SER A C 1
ATOM 1135 O O . SER A 1 141 ? 11.742 10.488 3.637 1.00 95.19 141 SER A O 1
ATOM 1137 N N . PRO A 1 142 ? 11.847 8.870 5.209 1.00 96.44 142 PRO A N 1
ATOM 1138 C CA . PRO A 1 142 ? 12.514 8.055 6.233 1.00 96.44 142 PRO A CA 1
ATOM 1139 C C . PRO A 1 142 ? 13.123 6.731 5.724 1.00 96.44 142 PRO A C 1
ATOM 1141 O O . PRO A 1 142 ? 13.412 5.854 6.521 1.00 96.44 142 PRO A O 1
ATOM 1144 N N . HIS A 1 143 ? 13.335 6.556 4.416 1.00 97.56 143 HIS A N 1
ATOM 1145 C CA . HIS A 1 143 ? 13.667 5.266 3.793 1.00 97.56 143 HIS A CA 1
ATOM 1146 C C . HIS A 1 143 ? 15.141 5.065 3.410 1.00 97.56 143 HIS A C 1
ATOM 1148 O O . HIS A 1 143 ? 15.442 4.198 2.590 1.00 97.56 143 HIS A O 1
ATOM 1154 N N . ARG A 1 144 ? 16.093 5.839 3.951 1.00 96.44 144 ARG A N 1
ATOM 1155 C CA . ARG A 1 144 ? 17.519 5.675 3.572 1.00 96.44 144 ARG A CA 1
ATOM 1156 C C . ARG A 1 144 ? 18.163 4.430 4.173 1.00 96.44 144 ARG A C 1
ATOM 1158 O O . ARG A 1 144 ? 19.225 4.005 3.728 1.00 96.44 144 ARG A O 1
ATOM 1165 N N . GLY A 1 145 ? 17.529 3.841 5.178 1.00 96.31 145 GLY A N 1
ATOM 1166 C CA . GLY A 1 145 ? 17.965 2.611 5.819 1.00 96.31 145 GLY A CA 1
ATOM 1167 C C . GLY A 1 145 ? 16.874 2.067 6.725 1.00 96.31 145 GLY A C 1
ATOM 1168 O O . GLY A 1 145 ? 15.977 2.804 7.127 1.00 96.31 145 GLY A O 1
ATOM 1169 N N . PHE A 1 146 ? 16.953 0.776 7.053 1.00 97.50 146 PHE A N 1
ATOM 1170 C CA . PHE A 1 146 ? 15.917 0.145 7.872 1.00 97.50 146 PHE A CA 1
ATOM 1171 C C . PHE A 1 146 ? 15.871 0.719 9.291 1.00 97.50 146 PHE A C 1
ATOM 1173 O O . PHE A 1 146 ? 14.788 0.951 9.808 1.00 97.50 146 PHE A O 1
ATOM 1180 N N . ASP A 1 147 ? 17.017 1.079 9.870 1.00 97.19 147 ASP A N 1
ATOM 1181 C CA . ASP A 1 147 ? 17.066 1.723 11.189 1.00 97.19 147 ASP A CA 1
ATOM 1182 C C . ASP A 1 147 ? 16.326 3.075 11.220 1.00 97.19 147 ASP A C 1
ATOM 1184 O O . ASP A 1 147 ? 15.710 3.419 12.226 1.00 97.19 147 ASP A O 1
ATOM 1188 N N . GLU A 1 148 ? 16.345 3.838 10.117 1.00 98.06 148 GLU A N 1
ATOM 1189 C CA . GLU A 1 148 ? 15.597 5.102 10.004 1.00 98.06 148 GLU A CA 1
ATOM 1190 C C . GLU A 1 148 ? 14.086 4.847 9.925 1.00 98.06 148 GLU A C 1
ATOM 1192 O O . GLU A 1 148 ? 13.305 5.553 10.560 1.00 98.06 148 GLU A O 1
ATOM 1197 N N . GLU A 1 149 ? 13.675 3.811 9.192 1.00 98.56 149 GLU A N 1
ATOM 1198 C CA . GLU A 1 149 ? 12.271 3.410 9.063 1.00 98.56 149 GLU A CA 1
ATOM 1199 C C . GLU A 1 149 ? 11.710 2.913 10.400 1.00 98.56 149 GLU A C 1
ATOM 1201 O O . GLU A 1 149 ? 10.604 3.294 10.782 1.00 98.56 149 GLU A O 1
ATOM 1206 N N . VAL A 1 150 ? 12.495 2.120 11.138 1.00 98.44 150 VAL A N 1
ATOM 1207 C CA . VAL A 1 150 ? 12.168 1.663 12.496 1.00 98.44 150 VAL A CA 1
ATOM 1208 C C . VAL A 1 150 ? 12.046 2.856 13.439 1.00 98.44 150 VAL A C 1
ATOM 1210 O O . VAL A 1 150 ? 11.022 3.000 14.097 1.00 98.44 150 VAL A O 1
ATOM 1213 N N . ALA A 1 151 ? 13.029 3.762 13.456 1.00 97.94 151 ALA A N 1
ATOM 1214 C CA . ALA A 1 151 ? 12.988 4.948 14.313 1.00 97.94 151 ALA A CA 1
ATOM 1215 C C . ALA A 1 151 ? 11.793 5.865 13.999 1.00 97.94 151 ALA A C 1
ATOM 1217 O O . ALA A 1 151 ? 11.201 6.448 14.908 1.00 97.94 151 ALA A O 1
ATOM 1218 N N . PHE A 1 152 ? 11.421 5.986 12.720 1.00 98.06 152 PHE A N 1
ATOM 1219 C CA . PHE A 1 152 ? 10.217 6.702 12.315 1.00 98.06 152 PHE A CA 1
ATOM 1220 C C . PHE A 1 152 ? 8.962 6.029 12.881 1.00 98.06 152 PHE A C 1
ATOM 1222 O O . PHE A 1 152 ? 8.141 6.706 13.492 1.00 98.06 152 PHE A O 1
ATOM 1229 N N . LEU A 1 153 ? 8.819 4.712 12.733 1.00 97.75 153 LEU A N 1
ATOM 1230 C CA . LEU A 1 153 ? 7.657 3.971 13.236 1.00 97.75 153 LEU A CA 1
ATOM 1231 C C . LEU A 1 153 ? 7.580 3.972 14.775 1.00 97.75 153 LEU A C 1
ATOM 1233 O O . LEU A 1 153 ? 6.508 4.205 15.329 1.00 97.75 153 LEU A O 1
ATOM 1237 N N . ASP A 1 154 ? 8.708 3.856 15.474 1.00 96.50 154 ASP A N 1
ATOM 1238 C CA . ASP A 1 154 ? 8.792 3.931 16.945 1.00 96.50 154 ASP A CA 1
ATOM 1239 C C . ASP A 1 154 ? 8.492 5.335 17.513 1.00 96.50 154 ASP A C 1
ATOM 1241 O O . ASP A 1 154 ? 8.304 5.527 18.725 1.00 96.50 154 ASP A O 1
ATOM 1245 N N . SER A 1 155 ? 8.426 6.351 16.645 1.00 96.06 155 SER A N 1
ATOM 1246 C CA . SER A 1 155 ? 7.894 7.663 17.024 1.00 96.06 155 SER A CA 1
ATOM 1247 C C . SER A 1 155 ? 6.366 7.655 17.180 1.00 96.06 155 SER A C 1
ATOM 1249 O O . SER A 1 155 ? 5.835 8.480 17.926 1.00 96.06 155 SER A O 1
ATOM 1251 N N . PHE A 1 156 ? 5.677 6.693 16.552 1.00 93.19 156 PHE A N 1
ATOM 1252 C CA . PHE A 1 156 ? 4.233 6.464 16.669 1.00 93.19 156 PHE A CA 1
ATOM 1253 C C . PHE A 1 156 ? 3.897 5.357 17.678 1.00 93.19 156 PHE A C 1
ATOM 1255 O O . PHE A 1 156 ? 2.893 5.457 18.385 1.00 93.19 156 PHE A O 1
ATOM 1262 N N . PHE A 1 157 ? 4.730 4.316 17.765 1.00 91.62 157 PHE A N 1
ATOM 1263 C CA . PHE A 1 157 ? 4.441 3.095 18.526 1.00 91.62 157 PHE A CA 1
ATOM 1264 C C . PHE A 1 157 ? 5.515 2.807 19.590 1.00 91.62 157 PHE A C 1
ATOM 1266 O O . PHE A 1 157 ? 6.657 3.242 19.472 1.00 91.62 157 PHE A O 1
ATOM 1273 N N . GLU A 1 158 ? 5.161 2.114 20.676 1.00 86.69 158 GLU A N 1
ATOM 1274 C CA . GLU A 1 158 ? 6.111 1.782 21.761 1.00 86.69 158 GLU A CA 1
ATOM 1275 C C . GLU A 1 158 ? 6.603 0.339 21.722 1.00 86.69 158 GLU A C 1
ATOM 1277 O O . GLU A 1 158 ? 7.723 0.053 22.135 1.00 86.69 158 GLU A O 1
ATOM 1282 N N . ASP A 1 159 ? 5.759 -0.563 21.245 1.00 87.94 159 ASP A N 1
ATOM 1283 C CA . ASP A 1 159 ? 5.902 -2.016 21.294 1.00 87.94 159 ASP A CA 1
ATOM 1284 C C . ASP A 1 159 ? 6.090 -2.634 19.900 1.00 87.94 159 ASP A C 1
ATOM 1286 O O . ASP A 1 159 ? 5.874 -3.833 19.695 1.00 87.94 159 ASP A O 1
ATOM 1290 N N . GLY A 1 160 ? 6.539 -1.818 18.945 1.00 94.12 160 GLY A N 1
ATOM 1291 C CA . GLY A 1 160 ? 6.946 -2.270 17.626 1.00 94.12 160 GLY A CA 1
ATOM 1292 C C . GLY A 1 160 ? 8.148 -3.210 17.669 1.00 94.12 160 GLY A C 1
ATOM 1293 O O . GLY A 1 160 ? 9.002 -3.157 18.558 1.00 94.12 160 GLY A O 1
ATOM 1294 N N . ARG A 1 161 ? 8.216 -4.114 16.694 1.00 96.69 161 ARG A N 1
ATOM 1295 C CA . ARG A 1 161 ? 9.283 -5.110 16.572 1.00 96.69 161 ARG A CA 1
ATOM 1296 C C . ARG A 1 161 ? 9.841 -5.101 15.166 1.00 96.69 161 ARG A C 1
ATOM 1298 O O . ARG A 1 161 ? 9.095 -5.226 14.201 1.00 96.69 161 ARG A O 1
ATOM 1305 N N . ALA A 1 162 ? 11.160 -5.013 15.067 1.00 97.62 162 ALA A N 1
ATOM 1306 C CA . ALA A 1 162 ? 11.877 -5.011 13.804 1.00 97.62 162 ALA A CA 1
ATOM 1307 C C . ALA A 1 162 ? 12.673 -6.308 13.615 1.00 97.62 162 ALA A C 1
ATOM 1309 O O . ALA A 1 162 ? 13.359 -6.779 14.524 1.00 97.62 162 ALA A O 1
ATOM 1310 N N . TYR A 1 163 ? 12.614 -6.863 12.410 1.00 96.81 163 TYR A N 1
ATOM 1311 C CA . TYR A 1 163 ? 13.276 -8.095 12.007 1.00 96.81 163 TYR A CA 1
ATOM 1312 C C . TYR A 1 163 ? 13.990 -7.895 10.675 1.00 96.81 163 TYR A C 1
ATOM 1314 O O . TYR A 1 163 ? 13.539 -7.162 9.797 1.00 96.81 163 TYR A O 1
ATOM 1322 N N . SER A 1 164 ? 15.113 -8.587 10.520 1.00 95.88 164 SER A N 1
ATOM 1323 C CA . SER A 1 164 ? 15.827 -8.727 9.253 1.00 95.88 164 SER A CA 1
ATOM 1324 C C . SER A 1 164 ? 15.988 -10.217 8.982 1.00 95.88 164 SER A C 1
ATOM 1326 O O . SER A 1 164 ? 16.677 -10.915 9.725 1.00 95.88 164 SER A O 1
ATOM 1328 N N . LEU A 1 165 ? 15.293 -10.714 7.964 1.00 93.81 165 LEU A N 1
ATOM 1329 C CA . LEU A 1 165 ? 15.237 -12.123 7.599 1.00 93.81 165 LEU A CA 1
ATOM 1330 C C . LEU A 1 165 ? 16.127 -12.369 6.380 1.00 93.81 165 LEU A C 1
ATOM 1332 O O . LEU A 1 165 ? 15.936 -11.765 5.327 1.00 93.81 165 LEU A O 1
ATOM 1336 N N . GLY A 1 166 ? 17.086 -13.281 6.516 1.00 91.12 166 GLY A N 1
ATOM 1337 C CA . GLY A 1 166 ? 18.046 -13.610 5.463 1.00 91.12 166 GLY A CA 1
ATOM 1338 C C . GLY A 1 166 ? 19.468 -13.182 5.809 1.00 91.12 166 GLY A C 1
ATOM 1339 O O . GLY A 1 166 ? 19.815 -12.959 6.968 1.00 91.12 166 GLY A O 1
ATOM 1340 N N . ALA A 1 167 ? 20.319 -13.116 4.790 1.00 83.94 167 ALA A N 1
ATOM 1341 C CA . ALA A 1 167 ? 21.713 -12.737 4.957 1.00 83.94 167 ALA A CA 1
ATOM 1342 C C . ALA A 1 167 ? 21.858 -11.227 4.738 1.00 83.94 167 ALA A C 1
ATOM 1344 O O . ALA A 1 167 ? 21.647 -10.740 3.633 1.00 83.94 167 ALA A O 1
ATOM 1345 N N . ILE A 1 168 ? 22.265 -10.491 5.777 1.00 72.81 168 ILE A N 1
ATOM 1346 C CA . ILE A 1 168 ? 22.418 -9.022 5.744 1.00 72.81 168 ILE A CA 1
ATOM 1347 C C . ILE A 1 168 ? 23.350 -8.565 4.608 1.00 72.81 168 ILE A C 1
ATOM 1349 O O . ILE A 1 168 ? 23.143 -7.516 4.011 1.00 72.81 168 ILE A O 1
ATOM 1353 N N . ASN A 1 169 ? 24.368 -9.365 4.285 1.00 74.69 169 ASN A N 1
ATOM 1354 C CA . ASN A 1 169 ? 25.319 -9.094 3.206 1.00 74.69 169 ASN A CA 1
ATOM 1355 C C . ASN A 1 169 ? 24.865 -9.602 1.821 1.00 74.69 169 ASN A C 1
ATOM 1357 O O . ASN A 1 169 ? 25.670 -9.619 0.890 1.00 74.69 169 ASN A O 1
ATOM 1361 N N . ARG A 1 170 ? 23.620 -10.066 1.687 1.00 83.62 170 ARG A N 1
ATOM 1362 C CA . ARG A 1 170 ? 23.003 -10.543 0.442 1.00 83.62 170 ARG A CA 1
ATOM 1363 C C . ARG A 1 170 ? 21.548 -10.060 0.381 1.00 83.62 170 ARG A C 1
ATOM 1365 O O . ARG A 1 170 ? 21.259 -8.913 0.710 1.00 83.62 170 ARG A O 1
ATOM 1372 N N . ASP A 1 171 ? 20.643 -10.928 -0.058 1.00 86.19 171 ASP A N 1
ATOM 1373 C CA . ASP A 1 171 ? 19.215 -10.687 -0.009 1.00 86.19 171 ASP A CA 1
ATOM 1374 C C . ASP A 1 171 ? 18.719 -10.826 1.426 1.00 86.19 171 ASP A C 1
ATOM 1376 O O . ASP A 1 171 ? 18.840 -11.876 2.067 1.00 86.19 171 ASP A O 1
ATOM 1380 N N . CYS A 1 172 ? 18.167 -9.722 1.909 1.00 93.38 172 CYS A N 1
ATOM 1381 C CA . CYS A 1 172 ? 17.564 -9.600 3.217 1.00 93.38 172 CYS A CA 1
ATOM 1382 C C . CYS A 1 172 ? 16.188 -8.961 3.048 1.00 93.38 172 CYS A C 1
ATOM 1384 O O . CYS A 1 172 ? 16.016 -8.033 2.251 1.00 93.38 172 CYS A O 1
ATOM 1386 N N . TRP A 1 173 ? 15.216 -9.460 3.796 1.00 96.75 173 TRP A N 1
ATOM 1387 C CA . TRP A 1 173 ? 13.889 -8.879 3.891 1.00 96.75 173 TRP A CA 1
ATOM 1388 C C . TRP A 1 173 ? 13.703 -8.282 5.280 1.00 96.75 173 TRP A C 1
ATOM 1390 O O . TRP A 1 173 ? 13.917 -8.943 6.296 1.00 96.75 173 TRP A O 1
ATOM 1400 N N . HIS A 1 174 ? 13.351 -7.008 5.311 1.00 97.62 174 HIS A N 1
ATOM 1401 C CA . HIS A 1 174 ? 13.120 -6.250 6.522 1.00 97.62 174 HIS A CA 1
ATOM 1402 C C . HIS A 1 174 ? 11.630 -6.217 6.832 1.00 97.62 174 HIS A C 1
ATOM 1404 O O . HIS A 1 174 ? 10.815 -6.035 5.927 1.00 97.62 174 HIS A O 1
ATOM 1410 N N . LEU A 1 175 ? 11.298 -6.358 8.111 1.00 98.38 175 LEU A N 1
ATOM 1411 C CA . LEU A 1 175 ? 9.934 -6.307 8.618 1.00 98.38 175 LEU A CA 1
ATOM 1412 C C . LEU A 1 175 ? 9.896 -5.523 9.916 1.00 98.38 175 LEU A C 1
ATOM 1414 O O . LEU A 1 175 ? 10.549 -5.904 10.881 1.00 98.38 175 LEU A O 1
ATOM 1418 N N . TYR A 1 176 ? 9.086 -4.481 9.957 1.00 98.56 176 TYR A N 1
ATOM 1419 C CA . TYR A 1 176 ? 8.589 -3.899 11.189 1.00 98.56 176 TYR A CA 1
ATOM 1420 C C . TYR A 1 176 ? 7.150 -4.356 11.400 1.00 98.56 176 TYR A C 1
ATOM 1422 O O . TYR A 1 176 ? 6.345 -4.319 10.469 1.00 98.56 176 TYR A O 1
ATOM 1430 N N . THR A 1 177 ? 6.811 -4.770 12.614 1.00 97.62 177 THR A N 1
ATOM 1431 C CA . THR A 1 177 ? 5.448 -5.164 12.955 1.00 97.62 177 THR A CA 1
ATOM 1432 C C . THR A 1 177 ? 5.028 -4.672 14.328 1.00 97.62 177 THR A C 1
ATOM 1434 O O . THR A 1 177 ? 5.841 -4.561 15.246 1.00 97.62 177 THR A O 1
ATOM 1437 N N . LEU A 1 178 ? 3.735 -4.405 14.452 1.00 94.62 178 LEU A N 1
ATOM 1438 C CA . LEU A 1 178 ? 3.027 -4.114 15.686 1.00 94.62 178 LEU A CA 1
ATOM 1439 C C . LEU A 1 178 ? 1.838 -5.073 15.770 1.00 94.62 178 LEU A C 1
ATOM 1441 O O . LEU A 1 178 ? 1.132 -5.242 14.781 1.00 94.62 178 LEU A O 1
ATOM 1445 N N . SER A 1 179 ? 1.594 -5.665 16.937 1.00 87.94 179 SER A N 1
ATOM 1446 C CA . SER A 1 179 ? 0.386 -6.455 17.200 1.00 87.94 179 SER A CA 1
ATOM 1447 C C . SER A 1 179 ? -0.069 -6.187 18.629 1.00 87.94 179 SER A C 1
ATOM 1449 O O . SER A 1 179 ? 0.677 -6.449 19.584 1.00 87.94 179 SER A O 1
ATOM 1451 N N . ARG A 1 180 ? -1.297 -5.676 18.799 1.00 71.94 180 ARG A N 1
ATOM 1452 C CA . ARG A 1 180 ? -1.900 -5.405 20.118 1.00 71.94 180 ARG A CA 1
ATOM 1453 C C . ARG A 1 180 ? -2.392 -6.691 20.794 1.00 71.94 180 ARG A C 1
ATOM 1455 O O . ARG A 1 180 ? -3.542 -6.852 21.167 1.00 71.94 180 ARG A O 1
ATOM 1462 N N . GLY A 1 181 ? -1.450 -7.596 21.015 1.00 57.47 181 GLY A N 1
ATOM 1463 C CA . GLY A 1 181 ? -1.447 -8.631 22.051 1.00 57.47 181 GLY A CA 1
ATOM 1464 C C . GLY A 1 181 ? -0.085 -8.704 22.761 1.00 57.47 181 GLY A C 1
ATOM 1465 O O . GLY A 1 181 ? 0.130 -9.560 23.616 1.00 57.47 181 GLY A O 1
ATOM 1466 N N . GLY A 1 182 ? 0.843 -7.807 22.391 1.00 40.69 182 GLY A N 1
ATOM 1467 C CA . GLY A 1 182 ? 2.240 -7.759 22.820 1.00 40.69 182 GLY A CA 1
ATOM 1468 C C . GLY A 1 182 ? 2.600 -6.655 23.820 1.00 40.69 182 GLY A C 1
ATOM 1469 O O . GLY A 1 182 ? 3.790 -6.463 24.043 1.00 40.69 182 GLY A O 1
ATOM 1470 N N . GLY A 1 183 ? 1.615 -5.984 24.429 1.00 34.31 183 GLY A N 1
ATOM 1471 C CA . GLY A 1 183 ? 1.789 -5.117 25.600 1.00 34.31 183 GLY A CA 1
ATOM 1472 C C . GLY A 1 183 ? 2.418 -3.734 25.367 1.00 34.31 183 GLY A C 1
ATOM 1473 O O . GLY A 1 183 ? 3.505 -3.490 25.882 1.00 34.31 183 GLY A O 1
ATOM 1474 N N . GLY A 1 184 ? 1.709 -2.795 24.729 1.00 40.62 184 GLY A N 1
ATOM 1475 C CA . GLY A 1 184 ? 2.067 -1.368 24.790 1.00 40.62 184 GLY A CA 1
ATOM 1476 C C . GLY A 1 184 ? 1.128 -0.428 24.024 1.00 40.62 184 GLY A C 1
ATOM 1477 O O . GLY A 1 184 ? 1.331 -0.150 22.856 1.00 40.62 184 GLY A O 1
ATOM 1478 N N . SER A 1 185 ? 0.109 0.137 24.678 1.00 46.25 185 SER A N 1
ATOM 1479 C CA . SER A 1 185 ? -0.853 1.074 24.060 1.00 46.25 185 SER A CA 1
ATOM 1480 C C . SER A 1 185 ? -0.548 2.568 24.298 1.00 46.25 185 SER A C 1
ATOM 1482 O O . SER A 1 185 ? -1.452 3.391 24.210 1.00 46.25 185 SER A O 1
ATOM 1484 N N . GLY A 1 186 ? 0.685 2.949 24.656 1.00 45.91 186 GLY A N 1
ATOM 1485 C CA . GLY A 1 186 ? 0.950 4.236 25.323 1.00 45.91 186 GLY A CA 1
ATOM 1486 C C . GLY A 1 186 ? 1.028 5.501 24.451 1.00 45.91 186 GLY A C 1
ATOM 1487 O O . GLY A 1 186 ? 0.602 6.565 24.900 1.00 45.91 186 GLY A O 1
ATOM 1488 N N . LYS A 1 187 ? 1.562 5.441 23.219 1.00 52.56 187 LYS A N 1
ATOM 1489 C CA . LYS A 1 187 ? 1.905 6.665 22.446 1.00 52.56 187 LYS A CA 1
ATOM 1490 C C . LYS A 1 187 ? 0.833 7.184 21.494 1.00 52.56 187 LYS A C 1
ATOM 1492 O O . LYS A 1 187 ? 0.719 8.400 21.330 1.00 52.56 187 LYS A O 1
ATOM 1497 N N . LEU A 1 188 ? 0.047 6.295 20.890 1.00 52.69 188 LEU A N 1
ATOM 1498 C CA . LEU A 1 188 ? -1.005 6.671 19.940 1.00 52.69 188 LEU A CA 1
ATOM 1499 C C . LEU A 1 188 ? -2.029 7.599 20.605 1.00 52.69 188 LEU A C 1
ATOM 1501 O O . LEU A 1 188 ? -2.309 8.685 20.099 1.00 52.69 188 LEU A O 1
ATOM 1505 N N . GLU A 1 189 ? -2.511 7.219 21.791 1.00 48.00 189 GLU A N 1
ATOM 1506 C CA . GLU A 1 189 ? -3.530 7.963 22.535 1.00 48.00 189 GLU A CA 1
ATOM 1507 C C . GLU A 1 189 ? -3.078 9.405 22.845 1.00 48.00 189 GLU A C 1
ATOM 1509 O O . GLU A 1 189 ? -3.864 10.344 22.747 1.00 48.00 189 GLU A O 1
ATOM 1514 N N . GLN A 1 190 ? -1.787 9.633 23.113 1.00 46.84 190 GLN A N 1
ATOM 1515 C CA . GLN A 1 190 ? -1.275 10.957 23.477 1.00 46.84 190 GLN A CA 1
ATOM 1516 C C . GLN A 1 190 ? -1.191 11.930 22.283 1.00 46.84 190 GLN A C 1
ATOM 1518 O O . GLN A 1 190 ? -1.441 13.124 22.459 1.00 46.84 190 GLN A O 1
ATOM 1523 N N . GLN A 1 191 ? -0.922 11.447 21.063 1.00 51.53 191 GLN A N 1
ATOM 1524 C CA . GLN A 1 191 ? -0.992 12.268 19.839 1.00 51.53 191 GLN A CA 1
ATOM 1525 C C . GLN A 1 191 ? -2.433 12.433 19.323 1.00 51.53 191 GLN A C 1
ATOM 1527 O O . GLN A 1 191 ? -2.795 13.519 18.852 1.00 51.53 191 GLN A O 1
ATOM 1532 N N . PHE A 1 192 ? -3.282 11.409 19.480 1.00 49.56 192 PHE A N 1
ATOM 1533 C CA . PHE A 1 192 ? -4.716 11.489 19.178 1.00 49.56 192 PHE A CA 1
ATOM 1534 C C . PHE A 1 192 ? -5.456 12.486 20.089 1.00 49.56 192 PHE A C 1
ATOM 1536 O O . PHE A 1 192 ? -6.318 13.231 19.616 1.00 49.56 192 PHE A O 1
ATOM 1543 N N . LEU A 1 193 ? -5.095 12.558 21.376 1.00 42.25 193 LEU A N 1
ATOM 1544 C CA . LEU A 1 193 ? -5.691 13.484 22.346 1.00 42.25 193 LEU A CA 1
ATOM 1545 C C . LEU A 1 193 ? -5.095 14.898 22.282 1.00 42.25 193 LEU A C 1
ATOM 1547 O O . LEU A 1 193 ? -5.821 15.865 22.479 1.00 42.25 193 LEU A O 1
ATOM 1551 N N . ALA A 1 194 ? -3.809 15.070 21.956 1.00 44.22 194 ALA A N 1
ATOM 1552 C CA . ALA A 1 194 ? -3.211 16.409 21.842 1.00 44.22 194 ALA A CA 1
ATOM 1553 C C . ALA A 1 194 ? -3.816 17.252 20.700 1.00 44.22 194 ALA A C 1
ATOM 1555 O O . ALA A 1 194 ? -3.811 18.481 20.766 1.00 44.22 194 ALA A O 1
ATOM 1556 N N . SER A 1 195 ? -4.373 16.601 19.674 1.00 46.03 195 SER A N 1
ATOM 1557 C CA . SER A 1 195 ? -5.056 17.270 18.556 1.00 46.03 195 SER A CA 1
ATOM 1558 C C . SER A 1 195 ? -6.515 17.639 18.866 1.00 46.03 195 SER A C 1
ATOM 1560 O O . SER A 1 195 ? -7.104 18.461 18.168 1.00 46.03 195 SER A O 1
ATOM 1562 N N . ASN A 1 196 ? -7.089 17.082 19.935 1.00 41.41 196 ASN A N 1
ATOM 1563 C CA . ASN A 1 196 ? -8.467 17.300 20.358 1.00 41.41 196 ASN A CA 1
ATOM 1564 C C . ASN A 1 196 ? -8.468 17.794 21.807 1.00 41.41 196 ASN A C 1
ATOM 1566 O O . ASN A 1 196 ? -8.443 16.981 22.721 1.00 41.41 196 ASN A O 1
ATOM 1570 N N . ASN A 1 197 ? -8.513 19.115 22.028 1.00 37.62 197 ASN A N 1
ATOM 1571 C CA . ASN A 1 197 ? -8.652 19.745 23.354 1.00 37.62 197 ASN A CA 1
ATOM 1572 C C . ASN A 1 197 ? -9.877 19.209 24.136 1.00 37.62 197 ASN A C 1
ATOM 1574 O O . ASN A 1 197 ? -10.917 19.864 24.209 1.00 37.62 197 ASN A O 1
ATOM 1578 N N . ILE A 1 198 ? -9.761 18.033 24.747 1.00 38.00 198 ILE A N 1
ATOM 1579 C CA . ILE A 1 198 ? -10.777 17.410 25.589 1.00 38.00 198 ILE A CA 1
ATOM 1580 C C . ILE A 1 198 ? -10.101 17.063 26.910 1.00 38.00 198 ILE A C 1
ATOM 1582 O O . ILE A 1 198 ? -9.423 16.054 27.068 1.00 38.00 198 ILE A O 1
ATOM 1586 N N . SER A 1 199 ? -10.290 17.961 27.869 1.00 30.69 199 SER A N 1
ATOM 1587 C CA . SER A 1 199 ? -9.989 17.734 29.274 1.00 30.69 199 SER A CA 1
ATOM 1588 C C . SER A 1 199 ? -11.180 17.022 29.910 1.00 30.69 199 SER A C 1
ATOM 1590 O O . SER A 1 199 ? -12.270 17.590 29.946 1.00 30.69 199 SER A O 1
ATOM 1592 N N . MET A 1 200 ? -10.984 15.811 30.436 1.00 31.58 200 MET A N 1
ATOM 1593 C CA . MET A 1 200 ? -11.805 15.302 31.536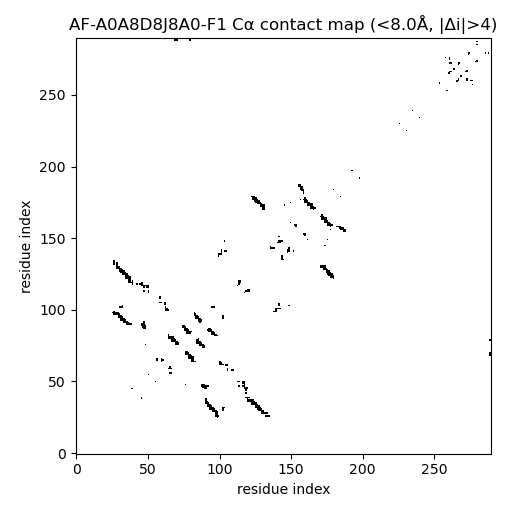 1.00 31.58 200 MET A CA 1
ATOM 1594 C C . MET A 1 200 ? -11.000 14.406 32.478 1.00 31.58 200 MET A C 1
ATOM 1596 O O . MET A 1 200 ? -10.556 13.315 32.140 1.00 31.58 200 MET A O 1
ATOM 1600 N N . ASN A 1 201 ? -10.900 14.904 33.708 1.00 28.75 201 ASN A N 1
ATOM 1601 C CA . ASN A 1 201 ? -10.721 14.142 34.934 1.00 28.75 201 ASN A CA 1
ATOM 1602 C C . ASN A 1 201 ? -11.807 13.053 35.043 1.00 28.75 201 ASN A C 1
ATOM 1604 O O . ASN A 1 201 ? -12.978 13.371 34.855 1.00 28.75 201 ASN A O 1
ATOM 1608 N N . ASN A 1 202 ? -11.478 11.836 35.483 1.00 32.28 202 ASN A N 1
ATOM 1609 C CA . ASN A 1 202 ? -11.686 11.439 36.881 1.00 32.28 202 ASN A CA 1
ATOM 1610 C C . ASN A 1 202 ? -11.175 10.016 37.157 1.00 32.28 202 ASN A C 1
ATOM 1612 O O . ASN A 1 202 ? -11.205 9.128 36.312 1.00 32.28 202 ASN A O 1
ATOM 1616 N N . ALA A 1 203 ? -10.738 9.843 38.395 1.00 28.56 203 ALA A N 1
ATOM 1617 C CA . ALA A 1 203 ? -10.220 8.638 38.998 1.00 28.56 203 ALA A CA 1
ATOM 1618 C C . ALA A 1 203 ? -11.311 7.621 39.398 1.00 28.56 203 ALA A C 1
ATOM 1620 O O . ALA A 1 203 ? -12.476 7.969 39.582 1.00 28.56 203 ALA A O 1
ATOM 1621 N N . ASN A 1 204 ? -10.818 6.413 39.699 1.00 30.67 204 ASN A N 1
ATOM 1622 C CA . ASN A 1 204 ? -11.355 5.376 40.591 1.00 30.67 204 ASN A CA 1
ATOM 1623 C C . ASN A 1 204 ? -12.393 4.384 40.041 1.00 30.67 204 ASN A C 1
ATOM 1625 O O . ASN A 1 204 ? -13.577 4.689 39.970 1.00 30.67 204 ASN A O 1
ATOM 1629 N N . ALA A 1 205 ? -11.970 3.119 39.910 1.00 28.86 205 ALA A N 1
ATOM 1630 C CA . ALA A 1 205 ? -12.454 2.042 40.787 1.00 28.86 205 ALA A CA 1
ATOM 1631 C C . ALA A 1 205 ? -11.576 0.778 40.667 1.00 28.86 205 ALA A C 1
ATOM 1633 O O . ALA A 1 205 ? -11.562 0.107 39.641 1.00 28.86 205 ALA A O 1
ATOM 1634 N N . ASN A 1 206 ? -10.872 0.449 41.753 1.00 29.11 206 ASN A N 1
ATOM 1635 C CA . ASN A 1 206 ? -10.267 -0.861 42.005 1.00 29.11 206 ASN A CA 1
ATOM 1636 C C . ASN A 1 206 ? -11.246 -1.764 42.786 1.00 29.11 206 ASN A C 1
ATOM 1638 O O . ASN A 1 206 ? -12.041 -1.260 43.579 1.00 29.11 206 ASN A O 1
ATOM 1642 N N . ASN A 1 207 ? -11.018 -3.082 42.662 1.00 31.73 207 ASN A N 1
ATOM 1643 C CA . ASN A 1 207 ? -11.442 -4.220 43.508 1.00 31.73 207 ASN A CA 1
ATOM 1644 C C . ASN A 1 207 ? -12.760 -4.938 43.136 1.00 31.73 207 ASN A C 1
ATOM 1646 O O . ASN A 1 207 ? -13.842 -4.418 43.367 1.00 31.73 207 ASN A O 1
ATOM 1650 N N . MET A 1 208 ? -12.703 -6.220 42.742 1.00 28.95 208 MET A N 1
ATOM 1651 C CA . MET A 1 208 ? -12.594 -7.368 43.665 1.00 28.95 208 MET A CA 1
ATOM 1652 C C . MET A 1 208 ? -12.466 -8.714 42.922 1.00 28.95 208 MET A C 1
ATOM 1654 O O . MET A 1 208 ? -13.045 -8.938 41.865 1.00 28.95 208 MET A O 1
ATOM 1658 N N . ILE A 1 209 ? -11.689 -9.602 43.544 1.00 30.22 209 ILE A N 1
ATOM 1659 C CA . ILE A 1 209 ? -11.353 -10.984 43.178 1.00 30.22 209 ILE A CA 1
ATOM 1660 C C . ILE A 1 209 ? -12.334 -11.955 43.878 1.00 30.22 209 ILE A C 1
ATOM 1662 O O . ILE A 1 209 ? -12.860 -11.627 44.943 1.00 30.22 209 ILE A O 1
ATOM 1666 N N . THR A 1 210 ? -12.408 -13.199 43.366 1.00 26.47 210 THR A N 1
ATOM 1667 C CA . THR A 1 210 ? -12.845 -14.481 44.006 1.00 26.47 210 THR A CA 1
ATOM 1668 C C . THR A 1 210 ? -14.363 -14.801 43.966 1.00 26.47 210 THR A C 1
ATOM 1670 O O . THR A 1 210 ? -15.166 -13.929 44.246 1.00 26.47 210 THR A O 1
ATOM 1673 N N . THR A 1 211 ? -14.901 -16.009 43.678 1.00 27.70 211 THR A N 1
ATOM 1674 C CA . THR A 1 211 ? -14.390 -17.406 43.665 1.00 27.70 211 THR A CA 1
ATOM 1675 C C . THR A 1 211 ? -15.400 -18.381 42.985 1.00 27.70 211 THR A C 1
ATOM 1677 O O . THR A 1 211 ? -16.602 -18.227 43.167 1.00 27.70 211 THR A O 1
ATOM 1680 N N . ASN A 1 212 ? -14.878 -19.457 42.369 1.00 30.47 212 ASN A N 1
ATOM 1681 C CA . ASN A 1 212 ? -15.359 -20.862 42.292 1.00 30.47 212 ASN A CA 1
ATOM 1682 C C . ASN A 1 212 ? -16.586 -21.344 41.471 1.00 30.47 212 ASN A C 1
ATOM 1684 O O . ASN A 1 212 ? -17.727 -21.325 41.916 1.00 30.47 212 ASN A O 1
ATOM 1688 N N . ASN A 1 213 ? -16.258 -22.037 40.368 1.00 29.95 213 ASN A N 1
ATOM 1689 C CA . ASN A 1 213 ? -16.425 -23.486 40.120 1.00 29.95 213 ASN A CA 1
ATOM 1690 C C . ASN A 1 213 ? -17.561 -24.251 40.832 1.00 29.95 213 ASN A C 1
ATOM 1692 O O . ASN A 1 213 ? -17.433 -24.594 42.007 1.00 29.95 213 ASN A O 1
ATOM 1696 N N . LYS A 1 214 ? -18.546 -24.707 40.040 1.00 26.17 214 LYS A N 1
ATOM 1697 C CA . LYS A 1 214 ? -19.066 -26.095 39.995 1.00 26.17 214 LYS A CA 1
ATOM 1698 C C . LYS A 1 214 ? -20.162 -26.199 38.929 1.00 26.17 214 LYS A C 1
ATOM 1700 O O . LYS A 1 214 ? -21.279 -25.777 39.187 1.00 26.17 214 LYS A O 1
ATOM 1705 N N . GLN A 1 215 ? -19.829 -26.776 37.772 1.00 29.80 215 GLN A N 1
ATOM 1706 C CA . GLN A 1 215 ? -20.670 -27.678 36.959 1.00 29.80 215 GLN A CA 1
ATOM 1707 C C . GLN A 1 215 ? -19.971 -27.931 35.612 1.00 29.80 215 GLN A C 1
ATOM 1709 O O . GLN A 1 215 ? -20.309 -27.369 34.578 1.00 29.80 215 GLN A O 1
ATOM 1714 N N . GLN A 1 216 ? -18.954 -28.792 35.639 1.00 32.41 216 GLN A N 1
ATOM 1715 C CA . GLN A 1 216 ? -18.560 -29.564 34.463 1.00 32.41 216 GLN A CA 1
ATOM 1716 C C . GLN A 1 216 ? -18.942 -31.023 34.705 1.00 32.41 216 GLN A C 1
ATOM 1718 O O . GLN A 1 216 ? -18.793 -31.518 35.819 1.00 32.41 216 GLN A O 1
ATOM 1723 N N . GLN A 1 217 ? -19.356 -31.673 33.613 1.00 30.16 217 GLN A N 1
ATOM 1724 C CA . GLN A 1 217 ? -19.677 -33.094 33.432 1.00 30.16 217 GLN A CA 1
ATOM 1725 C C . GLN A 1 217 ? -21.141 -33.493 33.662 1.00 30.16 217 GLN A C 1
ATOM 1727 O O . GLN A 1 217 ? -21.507 -33.996 34.717 1.00 30.16 217 GLN A O 1
ATOM 1732 N N . GLN A 1 218 ? -21.957 -33.357 32.611 1.00 31.20 218 GLN A N 1
ATOM 1733 C CA . GLN A 1 218 ? -22.482 -34.494 31.829 1.00 31.20 218 GLN A CA 1
ATOM 1734 C C . GLN A 1 218 ? -23.557 -34.001 30.846 1.00 31.20 218 GLN A C 1
ATOM 1736 O O . GLN A 1 218 ? -24.669 -33.699 31.258 1.00 31.20 218 GLN A O 1
ATOM 1741 N N . GLN A 1 219 ? -23.231 -33.956 29.551 1.00 32.16 219 GLN A N 1
ATOM 1742 C CA . GLN A 1 219 ? -24.034 -34.571 28.483 1.00 32.16 219 GLN A CA 1
ATOM 1743 C C . GLN A 1 219 ? -23.308 -34.392 27.146 1.00 32.16 219 GLN A C 1
ATOM 1745 O O . GLN A 1 219 ? -23.250 -33.315 26.560 1.00 32.16 219 GLN A O 1
ATOM 1750 N N . HIS A 1 220 ? -22.682 -35.484 26.718 1.00 31.67 220 HIS A N 1
ATOM 1751 C CA . HIS A 1 220 ? -22.177 -35.674 25.371 1.00 31.67 220 HIS A CA 1
ATOM 1752 C C . HIS A 1 220 ? -23.350 -36.032 24.445 1.00 31.67 220 HIS A C 1
ATOM 1754 O O . HIS A 1 220 ? -24.202 -36.836 24.814 1.00 31.67 220 HIS A O 1
ATOM 1760 N N . GLN A 1 221 ? -23.267 -35.513 23.217 1.00 37.41 221 GLN A N 1
ATOM 1761 C CA . GLN A 1 221 ? -23.866 -36.037 21.985 1.00 37.41 221 GLN A CA 1
ATOM 1762 C C . GLN A 1 221 ? -25.278 -35.558 21.593 1.00 37.41 221 GLN A C 1
ATOM 1764 O O . GLN A 1 221 ? -26.247 -36.308 21.571 1.00 37.41 221 GLN A O 1
ATOM 1769 N N . GLN A 1 222 ? -25.331 -34.317 21.103 1.00 30.52 222 GLN A N 1
ATOM 1770 C CA . GLN A 1 222 ? -26.148 -33.943 19.945 1.00 30.52 222 GLN A CA 1
ATOM 1771 C C . GLN A 1 222 ? -25.272 -33.112 19.000 1.00 30.52 222 GLN A C 1
ATOM 1773 O O . GLN A 1 222 ? -24.839 -32.017 19.350 1.00 30.52 222 GLN A O 1
ATOM 1778 N N . VAL A 1 223 ? -24.977 -33.636 17.809 1.00 34.78 223 VAL A N 1
ATOM 1779 C CA . VAL A 1 223 ? -24.389 -32.835 16.727 1.00 34.78 223 VAL A CA 1
ATOM 1780 C C . VAL A 1 223 ? -25.529 -31.996 16.160 1.00 34.78 223 VAL A C 1
ATOM 1782 O O . VAL A 1 223 ? -26.269 -32.444 15.291 1.00 34.78 223 VAL A O 1
ATOM 1785 N N . VAL A 1 224 ? -25.734 -30.810 16.733 1.00 39.47 224 VAL A N 1
ATOM 1786 C CA . VAL A 1 224 ? -26.657 -29.817 16.182 1.00 39.47 224 VAL A CA 1
ATOM 1787 C C . VAL A 1 224 ? -25.944 -29.165 15.007 1.00 39.47 224 VAL A C 1
ATOM 1789 O O . VAL A 1 224 ? -24.913 -28.511 15.168 1.00 39.47 224 VAL A O 1
ATOM 1792 N N . GLU A 1 225 ? -26.476 -29.371 13.811 1.00 38.81 225 GLU A N 1
ATOM 1793 C CA . GLU A 1 225 ? -26.032 -28.673 12.614 1.00 38.81 225 GLU A CA 1
ATOM 1794 C C . GLU A 1 225 ? -26.348 -27.176 12.789 1.00 38.81 225 GLU A C 1
ATOM 1796 O O . GLU A 1 225 ? -27.493 -26.736 12.692 1.00 38.81 225 GLU A O 1
ATOM 1801 N N . MET A 1 226 ? -25.338 -26.390 13.174 1.00 51.31 226 MET A N 1
ATOM 1802 C CA . MET A 1 226 ? -25.502 -24.957 13.425 1.00 51.31 226 MET A CA 1
ATOM 1803 C C . MET A 1 226 ? -25.741 -24.208 12.115 1.00 51.31 226 MET A C 1
ATOM 1805 O O . MET A 1 226 ? -24.981 -24.364 11.154 1.00 51.31 226 MET A O 1
ATOM 1809 N N . THR A 1 227 ? -26.749 -23.334 12.111 1.00 56.38 227 THR A N 1
ATOM 1810 C CA . THR A 1 227 ? -27.018 -22.441 10.982 1.00 56.38 227 THR A CA 1
ATOM 1811 C C . THR A 1 227 ? -25.816 -21.516 10.727 1.00 56.38 227 THR A C 1
ATOM 1813 O O . THR A 1 227 ? -25.107 -21.152 11.672 1.00 56.38 227 THR A O 1
ATOM 1816 N N . PRO A 1 228 ? -25.572 -21.084 9.475 1.00 55.81 228 PRO A N 1
ATOM 1817 C CA . PRO A 1 228 ? -24.473 -20.169 9.152 1.00 55.81 228 PRO A CA 1
ATOM 1818 C C . PRO A 1 228 ? -24.476 -18.892 10.006 1.00 55.81 228 PRO A C 1
ATOM 1820 O O . PRO A 1 228 ? -23.424 -18.437 10.439 1.00 55.81 228 PRO A O 1
ATOM 1823 N N . SER A 1 229 ? -25.660 -18.366 10.336 1.00 50.59 229 SER A N 1
ATOM 1824 C CA . SER A 1 229 ? -25.809 -17.189 11.201 1.00 50.59 229 SER A CA 1
ATOM 1825 C C . SER A 1 229 ? -25.391 -17.453 12.654 1.00 50.59 229 SER A C 1
ATOM 1827 O O . SER A 1 229 ? -24.732 -16.611 13.254 1.00 50.59 229 SER A O 1
ATOM 1829 N N . ALA A 1 230 ? -25.690 -18.632 13.213 1.00 50.44 230 ALA A N 1
ATOM 1830 C CA . ALA A 1 230 ? -25.246 -18.993 14.561 1.00 50.44 230 ALA A CA 1
ATOM 1831 C C . ALA A 1 230 ? -23.727 -19.226 14.631 1.00 50.44 230 ALA A C 1
ATOM 1833 O O . ALA A 1 230 ? -23.103 -18.868 15.627 1.00 50.44 230 ALA A O 1
ATOM 1834 N N . LYS A 1 231 ? -23.117 -19.761 13.561 1.00 54.53 231 LYS A N 1
ATOM 1835 C CA . LYS A 1 231 ? -21.652 -19.852 13.435 1.00 54.53 231 LYS A CA 1
ATOM 1836 C C . LYS A 1 231 ? -21.000 -18.472 13.369 1.00 54.53 231 LYS A C 1
ATOM 1838 O O . LYS A 1 231 ? -20.027 -18.253 14.077 1.00 54.53 231 LYS A O 1
ATOM 1843 N N . MET A 1 232 ? -21.555 -17.549 12.581 1.00 54.12 232 MET A N 1
ATOM 1844 C CA . MET A 1 232 ? -21.061 -16.168 12.498 1.00 54.12 232 MET A CA 1
ATOM 1845 C C . MET A 1 232 ? -21.131 -15.456 13.850 1.00 54.12 232 MET A C 1
ATOM 1847 O O . MET A 1 232 ? -20.142 -14.873 14.271 1.00 54.12 232 MET A O 1
ATOM 1851 N N . ASN A 1 233 ? -22.246 -15.589 14.574 1.00 49.84 233 ASN A N 1
ATOM 1852 C CA . ASN A 1 233 ? -22.390 -14.998 15.907 1.00 49.84 233 ASN A CA 1
ATOM 1853 C C . ASN A 1 233 ? -21.421 -15.620 16.928 1.00 49.84 233 ASN A C 1
ATOM 1855 O O . ASN A 1 233 ? -20.930 -14.924 17.812 1.00 49.84 233 ASN A O 1
ATOM 1859 N N . LEU A 1 234 ? -21.133 -16.925 16.819 1.00 47.16 234 LEU A N 1
ATOM 1860 C CA . LEU A 1 234 ? -20.161 -17.588 17.688 1.00 47.16 234 LEU A CA 1
ATOM 1861 C C . LEU A 1 234 ? -18.728 -17.132 17.371 1.00 47.16 234 LEU A C 1
ATOM 1863 O O . LEU A 1 234 ? -17.980 -16.844 18.295 1.00 47.16 234 LEU A O 1
ATOM 1867 N N . ILE A 1 235 ? -18.362 -17.007 16.092 1.00 51.41 235 ILE A N 1
ATOM 1868 C CA . ILE A 1 235 ? -17.057 -16.477 15.655 1.00 51.41 235 ILE A CA 1
ATOM 1869 C C . ILE A 1 235 ? -16.887 -15.023 16.119 1.00 51.41 235 ILE A C 1
ATOM 1871 O O . ILE A 1 235 ? -15.861 -14.692 16.706 1.00 51.41 235 ILE A O 1
ATOM 1875 N N . GLU A 1 236 ? -17.926 -14.196 15.964 1.00 52.66 236 GLU A N 1
ATOM 1876 C CA . GLU A 1 236 ? -17.960 -12.811 16.453 1.00 52.66 236 GLU A CA 1
ATOM 1877 C C . GLU A 1 236 ? -17.825 -12.747 17.989 1.00 52.66 236 GLU A C 1
ATOM 1879 O O . GLU A 1 236 ? -17.161 -11.859 18.516 1.00 52.66 236 GLU A O 1
ATOM 1884 N N . SER A 1 237 ? -18.381 -13.727 18.718 1.00 42.56 237 SER A N 1
ATOM 1885 C CA . SER A 1 237 ? -18.262 -13.825 20.183 1.00 42.56 237 SER A CA 1
ATOM 1886 C C . SER A 1 237 ? -16.934 -14.402 20.686 1.00 42.56 237 SER A C 1
ATOM 1888 O O . SER A 1 237 ? -16.561 -14.156 21.830 1.00 42.56 237 SER A O 1
ATOM 1890 N N . LEU A 1 238 ? -16.234 -15.185 19.859 1.00 48.84 238 LEU A N 1
ATOM 1891 C CA . LEU A 1 238 ? -14.973 -15.832 20.222 1.00 48.84 238 LEU A CA 1
ATOM 1892 C C . LEU A 1 238 ? -13.750 -14.959 19.911 1.00 48.84 238 LEU A C 1
ATOM 1894 O O . LEU A 1 238 ? -12.653 -15.357 20.293 1.00 48.84 238 LEU A O 1
ATOM 1898 N N . GLN A 1 239 ? -13.929 -13.815 19.229 1.00 55.97 239 GLN A N 1
ATOM 1899 C CA . GLN A 1 239 ? -12.840 -12.929 18.779 1.00 55.97 239 GLN A CA 1
ATOM 1900 C C . GLN A 1 239 ? -11.682 -13.717 18.145 1.00 55.97 239 GLN A C 1
ATOM 1902 O O . GLN A 1 239 ? -10.510 -13.409 18.352 1.00 55.97 239 GLN A O 1
ATOM 1907 N N . LEU A 1 240 ? -12.005 -14.791 17.419 1.00 56.03 240 LEU A N 1
ATOM 1908 C CA . LEU A 1 240 ? -10.983 -15.540 16.704 1.00 56.03 240 LEU A CA 1
ATOM 1909 C C . LEU A 1 240 ? -10.464 -14.640 15.580 1.00 56.03 240 LEU A C 1
ATOM 1911 O O . LEU A 1 240 ? -11.294 -14.049 14.883 1.00 56.03 240 LEU A O 1
ATOM 1915 N N . PRO A 1 241 ? -9.137 -14.522 15.407 1.00 63.91 241 PRO A N 1
ATOM 1916 C CA . PRO A 1 241 ? -8.585 -13.733 14.319 1.00 63.91 241 PRO A CA 1
ATOM 1917 C C . PRO A 1 241 ? -9.111 -14.271 12.988 1.00 63.91 241 PRO A C 1
ATOM 1919 O O . PRO A 1 241 ? -9.251 -15.489 12.808 1.00 63.91 241 PRO A O 1
ATOM 1922 N N . ASP A 1 242 ? -9.428 -13.356 12.073 1.00 72.56 242 ASP A N 1
ATOM 1923 C CA . ASP A 1 242 ? -9.835 -13.723 10.723 1.00 72.56 242 ASP A CA 1
ATOM 1924 C C . ASP A 1 242 ? -8.722 -14.579 10.088 1.00 72.56 242 ASP A C 1
ATOM 1926 O O . ASP A 1 242 ? -7.537 -14.286 10.268 1.00 72.56 242 ASP A O 1
ATOM 1930 N N . PRO A 1 243 ? -9.056 -15.667 9.371 1.00 84.62 243 PRO A N 1
ATOM 1931 C CA . PRO A 1 243 ? -8.041 -16.455 8.691 1.00 84.62 243 PRO A CA 1
ATOM 1932 C C . PRO A 1 243 ? -7.396 -15.599 7.595 1.00 84.62 243 PRO A C 1
ATOM 1934 O O . PRO A 1 243 ? -8.030 -15.321 6.578 1.00 84.62 243 PRO A O 1
ATOM 1937 N N . ASP A 1 244 ? -6.135 -15.218 7.790 1.00 89.50 244 ASP A N 1
ATOM 1938 C CA . ASP A 1 244 ? -5.375 -14.401 6.844 1.00 89.50 244 ASP A CA 1
ATOM 1939 C C . ASP A 1 244 ? -4.027 -15.044 6.498 1.00 89.50 244 ASP A C 1
ATOM 1941 O O . ASP A 1 244 ? -3.394 -15.707 7.326 1.00 89.50 244 ASP A O 1
ATOM 1945 N N . GLN A 1 245 ? -3.632 -14.906 5.230 1.00 93.56 245 GLN A N 1
ATOM 1946 C CA . GLN A 1 245 ? -2.359 -15.376 4.694 1.00 93.56 245 GLN A CA 1
ATOM 1947 C C . GLN A 1 245 ? -1.914 -14.454 3.558 1.00 93.56 245 GLN A C 1
ATOM 1949 O O . GLN A 1 245 ? -2.671 -14.225 2.612 1.00 93.56 245 GLN A O 1
ATOM 1954 N N . THR A 1 246 ? -0.650 -14.034 3.599 1.00 94.75 246 THR A N 1
ATOM 1955 C CA . THR A 1 246 ? -0.018 -13.230 2.547 1.00 94.75 246 THR A CA 1
ATOM 1956 C C . THR A 1 246 ? 1.185 -13.976 1.976 1.00 94.75 246 THR A C 1
ATOM 1958 O O . THR A 1 246 ? 2.033 -14.476 2.714 1.00 94.75 246 THR A O 1
ATOM 1961 N N . ILE A 1 247 ? 1.252 -14.070 0.645 1.00 96.19 247 ILE A N 1
ATOM 1962 C CA . ILE A 1 247 ? 2.377 -14.662 -0.088 1.00 96.19 247 ILE A CA 1
ATOM 1963 C C . ILE A 1 247 ? 2.977 -13.583 -0.987 1.00 96.19 247 ILE A C 1
ATOM 1965 O O . ILE A 1 247 ? 2.294 -13.052 -1.861 1.00 96.19 247 ILE A O 1
ATOM 1969 N N . GLU A 1 248 ? 4.269 -13.314 -0.812 1.00 95.44 248 GLU A N 1
ATOM 1970 C CA . GLU A 1 248 ? 5.043 -12.414 -1.666 1.00 95.44 248 GLU A CA 1
ATOM 1971 C C . GLU A 1 248 ? 6.115 -13.206 -2.426 1.00 95.44 248 GLU A C 1
ATOM 1973 O O . GLU A 1 248 ? 6.903 -13.944 -1.831 1.00 95.44 248 GLU A O 1
ATOM 1978 N N . ILE A 1 249 ? 6.158 -13.055 -3.753 1.00 95.56 249 ILE A N 1
ATOM 1979 C CA . ILE A 1 249 ? 7.191 -13.649 -4.613 1.00 95.56 249 ILE A CA 1
ATOM 1980 C C . ILE A 1 249 ? 7.989 -12.506 -5.239 1.00 95.56 249 ILE A C 1
ATOM 1982 O O . ILE A 1 249 ? 7.544 -11.871 -6.193 1.00 95.56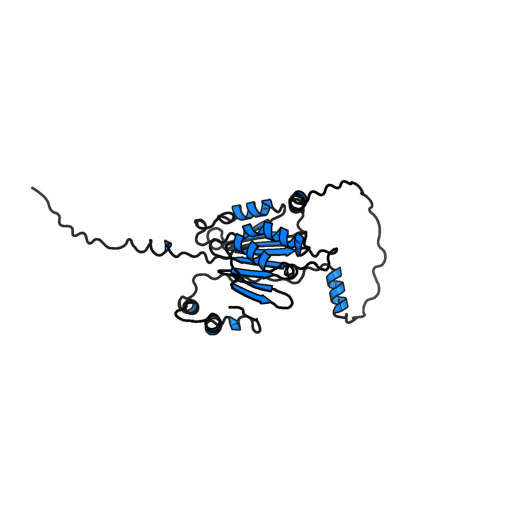 249 ILE A O 1
ATOM 1986 N N . LEU A 1 250 ? 9.176 -12.249 -4.692 1.00 93.94 250 LEU A N 1
ATOM 1987 C CA . LEU A 1 250 ? 10.078 -11.197 -5.158 1.00 93.94 250 LEU A CA 1
ATOM 1988 C C . LEU A 1 250 ? 11.096 -11.793 -6.133 1.00 93.94 250 LEU A C 1
ATOM 1990 O O . LEU A 1 250 ? 11.843 -12.702 -5.772 1.00 93.94 250 LEU A O 1
ATOM 1994 N N . MET A 1 251 ? 11.126 -11.291 -7.366 1.00 94.19 251 MET A N 1
ATOM 1995 C CA . MET A 1 251 ? 11.941 -11.851 -8.448 1.00 94.19 251 MET A CA 1
ATOM 1996 C C . MET A 1 251 ? 12.943 -10.820 -8.970 1.00 94.19 251 MET A C 1
ATOM 1998 O O . MET A 1 251 ? 12.600 -9.657 -9.183 1.00 94.19 251 MET A O 1
ATOM 2002 N N . THR A 1 252 ? 14.177 -11.251 -9.219 1.00 92.12 252 THR A N 1
ATOM 2003 C CA . THR A 1 252 ? 15.223 -10.457 -9.880 1.00 92.12 252 THR A CA 1
ATOM 2004 C C . THR A 1 252 ? 15.803 -11.235 -11.055 1.00 92.12 252 THR A C 1
ATOM 2006 O O . THR A 1 252 ? 15.564 -12.433 -11.186 1.00 92.12 252 THR A O 1
ATOM 2009 N N . ASP A 1 253 ? 16.540 -10.541 -11.926 1.00 92.31 253 ASP A N 1
ATOM 2010 C CA . ASP A 1 253 ? 17.297 -11.154 -13.029 1.00 92.31 253 ASP A CA 1
ATOM 2011 C C . ASP A 1 253 ? 16.432 -12.028 -13.957 1.00 92.31 253 ASP A C 1
ATOM 2013 O O . ASP A 1 253 ? 16.815 -13.114 -14.391 1.00 92.31 253 ASP A O 1
ATOM 2017 N N . LEU A 1 254 ? 15.227 -11.527 -14.243 1.00 95.69 254 LEU A N 1
ATOM 2018 C CA . LEU A 1 254 ? 14.232 -12.164 -15.102 1.00 95.69 254 LEU A CA 1
ATOM 2019 C C . LEU A 1 254 ? 14.740 -12.290 -16.549 1.00 95.69 254 LEU A C 1
ATOM 2021 O O . LEU A 1 254 ? 15.439 -11.409 -17.049 1.00 95.69 254 LEU A O 1
ATOM 2025 N N . ASP A 1 255 ? 14.340 -13.364 -17.242 1.00 97.38 255 ASP A N 1
ATOM 2026 C CA . ASP A 1 255 ? 14.721 -13.605 -18.641 1.00 97.38 255 ASP A CA 1
ATOM 2027 C C . ASP A 1 255 ? 14.310 -12.407 -19.528 1.00 97.38 255 ASP A C 1
ATOM 2029 O O . ASP A 1 255 ? 13.114 -12.096 -19.621 1.00 97.38 255 ASP A O 1
ATOM 2033 N N . PRO A 1 256 ? 15.259 -11.750 -20.227 1.00 96.38 256 PRO A N 1
ATOM 2034 C CA . PRO A 1 256 ? 14.970 -10.603 -21.084 1.00 96.38 256 PRO A CA 1
ATOM 2035 C C . PRO A 1 256 ? 13.901 -10.868 -22.151 1.00 96.38 256 PRO A C 1
ATOM 2037 O O . PRO A 1 256 ? 13.159 -9.959 -22.517 1.00 96.38 256 PRO A O 1
ATOM 2040 N N . LYS A 1 257 ? 13.781 -12.109 -22.642 1.00 95.31 257 LYS A N 1
ATOM 2041 C CA . LYS A 1 257 ? 12.749 -12.483 -23.621 1.00 95.31 257 LYS A CA 1
ATOM 2042 C C . LYS A 1 257 ? 11.353 -12.460 -23.014 1.00 95.31 257 LYS A C 1
ATOM 2044 O O . LYS A 1 257 ? 10.404 -12.097 -23.702 1.00 95.31 257 LYS A O 1
ATOM 2049 N N . VAL A 1 258 ? 11.229 -12.836 -21.743 1.00 95.94 258 VAL A N 1
ATOM 2050 C CA . VAL A 1 258 ? 9.963 -12.752 -21.005 1.00 95.94 258 VAL A CA 1
ATOM 2051 C C . VAL A 1 258 ? 9.645 -11.288 -20.707 1.00 95.94 258 VAL A C 1
ATOM 2053 O O . VAL A 1 258 ? 8.517 -10.851 -20.921 1.00 95.94 258 VAL A O 1
ATOM 2056 N N . MET A 1 259 ? 10.647 -10.506 -20.294 1.00 96.12 259 MET A N 1
ATOM 2057 C CA . MET A 1 259 ? 10.483 -9.076 -19.998 1.00 96.12 259 MET A CA 1
ATOM 2058 C C . MET A 1 259 ? 10.087 -8.241 -21.215 1.00 96.12 259 MET A C 1
ATOM 2060 O O . MET A 1 259 ? 9.352 -7.267 -21.066 1.00 96.12 259 MET A O 1
ATOM 2064 N N . ALA A 1 260 ? 10.492 -8.649 -22.420 1.00 96.50 260 ALA A N 1
ATOM 2065 C CA . ALA A 1 260 ? 10.118 -7.973 -23.657 1.00 96.50 260 ALA A CA 1
ATOM 2066 C C . ALA A 1 260 ? 8.594 -7.834 -23.832 1.00 96.50 260 ALA A C 1
ATOM 2068 O O . ALA A 1 260 ? 8.147 -6.854 -24.412 1.00 96.50 260 ALA A O 1
ATOM 2069 N N . VAL A 1 261 ? 7.783 -8.754 -23.290 1.00 97.38 261 VAL A N 1
ATOM 2070 C CA . VAL A 1 261 ? 6.308 -8.684 -23.357 1.00 97.38 261 VAL A CA 1
ATOM 2071 C C . VAL A 1 261 ? 5.749 -7.417 -22.697 1.00 97.38 261 VAL A C 1
ATOM 2073 O O . VAL A 1 261 ? 4.688 -6.947 -23.095 1.00 97.38 261 VAL A O 1
ATOM 2076 N N . PHE A 1 262 ? 6.457 -6.838 -21.728 1.00 95.62 262 PHE A N 1
ATOM 2077 C CA . PHE A 1 262 ? 6.013 -5.657 -20.984 1.00 95.62 262 PHE A CA 1
ATOM 2078 C C . PHE A 1 262 ? 6.517 -4.336 -21.584 1.00 95.62 262 PHE A C 1
ATOM 2080 O O . PHE A 1 262 ? 6.436 -3.292 -20.939 1.00 95.62 262 PHE A O 1
ATOM 2087 N N . THR A 1 263 ? 7.039 -4.351 -22.814 1.00 95.31 263 THR A N 1
ATOM 2088 C CA . THR A 1 263 ? 7.432 -3.132 -23.530 1.00 95.31 263 THR A CA 1
ATOM 2089 C C . THR A 1 263 ? 6.383 -2.736 -24.564 1.00 95.31 263 THR A C 1
ATOM 2091 O O . THR A 1 263 ? 5.684 -3.578 -25.135 1.00 95.31 263 THR A O 1
ATOM 2094 N N . LYS A 1 264 ? 6.320 -1.432 -24.866 1.00 93.94 264 LYS A N 1
ATOM 2095 C CA . LYS A 1 264 ? 5.425 -0.892 -25.903 1.00 93.94 264 LYS A CA 1
ATOM 2096 C C . LYS A 1 264 ? 5.753 -1.382 -27.317 1.00 93.94 264 LYS A C 1
ATOM 2098 O O . LYS A 1 264 ? 4.905 -1.283 -28.197 1.00 93.94 264 LYS A O 1
ATOM 2103 N N . ASP A 1 265 ? 6.954 -1.921 -27.525 1.00 95.00 265 ASP A N 1
ATOM 2104 C CA . ASP A 1 265 ? 7.364 -2.495 -28.808 1.00 95.00 265 ASP A CA 1
ATOM 2105 C C . ASP A 1 265 ? 6.701 -3.858 -29.068 1.00 95.00 265 ASP A C 1
ATOM 2107 O O . ASP A 1 265 ? 6.515 -4.243 -30.223 1.00 95.00 265 ASP A O 1
ATOM 2111 N N . VAL A 1 266 ? 6.344 -4.601 -28.010 1.00 95.69 266 VAL A N 1
ATOM 2112 C CA . VAL A 1 266 ? 5.777 -5.959 -28.110 1.00 95.69 266 VAL A CA 1
ATOM 2113 C C . VAL A 1 266 ? 4.277 -5.992 -27.831 1.00 95.69 266 VAL A C 1
ATOM 2115 O O . VAL A 1 266 ? 3.559 -6.781 -28.458 1.00 95.69 266 VAL A O 1
ATOM 2118 N N . CYS A 1 267 ? 3.808 -5.164 -26.898 1.00 95.94 267 CYS A N 1
ATOM 2119 C CA . CYS A 1 267 ? 2.403 -5.064 -26.526 1.00 95.94 267 CYS A CA 1
ATOM 2120 C C . CYS A 1 267 ? 1.957 -3.605 -26.552 1.00 95.94 267 CYS A C 1
ATOM 2122 O O . CYS A 1 267 ? 2.557 -2.734 -25.926 1.00 95.94 267 CYS A O 1
ATOM 2124 N N . SER A 1 268 ? 0.866 -3.346 -27.264 1.00 94.44 268 SER A N 1
ATOM 2125 C CA . SER A 1 268 ? 0.302 -2.002 -27.426 1.00 94.44 268 SER A CA 1
ATOM 2126 C C . SER A 1 268 ? -0.664 -1.616 -26.303 1.00 94.44 268 SER A C 1
ATOM 2128 O O . SER A 1 268 ? -0.928 -0.433 -26.088 1.00 94.44 268 SER A O 1
ATOM 2130 N N . THR A 1 269 ? -1.185 -2.615 -25.583 1.00 94.75 269 THR A N 1
ATOM 2131 C CA . THR A 1 269 ? -2.155 -2.461 -24.493 1.00 94.75 269 THR A CA 1
ATOM 2132 C C . THR A 1 269 ? -1.776 -3.341 -23.301 1.00 94.75 269 THR A C 1
ATOM 2134 O O . THR A 1 269 ? -1.107 -4.364 -23.473 1.00 94.75 269 THR A O 1
ATOM 2137 N N . ALA A 1 270 ? -2.226 -2.961 -22.102 1.00 92.56 270 ALA A N 1
ATOM 2138 C CA . ALA A 1 270 ? -2.017 -3.746 -20.887 1.00 92.56 270 ALA A CA 1
ATOM 2139 C C . ALA A 1 270 ? -2.679 -5.131 -20.985 1.00 92.56 270 ALA A C 1
ATOM 2141 O O . ALA A 1 270 ? -2.008 -6.145 -20.792 1.00 92.56 270 ALA A O 1
ATOM 2142 N N . LEU A 1 271 ? -3.927 -5.181 -21.467 1.00 94.06 271 LEU A N 1
ATOM 2143 C CA . LEU A 1 271 ? -4.659 -6.425 -21.725 1.00 94.06 271 LEU A CA 1
ATOM 2144 C C . LEU A 1 271 ? -3.878 -7.412 -22.606 1.00 94.06 271 LEU A C 1
ATOM 2146 O O . LEU A 1 271 ? -3.839 -8.614 -22.335 1.00 94.06 271 LEU A O 1
ATOM 2150 N N . GLU A 1 272 ? -3.240 -6.916 -23.667 1.00 96.00 272 GLU A N 1
ATOM 2151 C CA . GLU A 1 272 ? -2.415 -7.741 -24.549 1.00 96.00 272 GLU A CA 1
ATOM 2152 C C . GLU A 1 272 ? -1.208 -8.333 -23.802 1.00 96.00 272 GLU A C 1
ATOM 2154 O O . GLU A 1 272 ? -0.925 -9.528 -23.941 1.00 96.00 272 GLU A O 1
ATOM 2159 N N . ALA A 1 273 ? -0.530 -7.535 -22.969 1.00 96.62 273 ALA A N 1
ATOM 2160 C CA . ALA A 1 273 ? 0.584 -7.997 -22.143 1.00 96.62 273 ALA A CA 1
ATOM 2161 C C . ALA A 1 273 ? 0.127 -9.041 -21.111 1.00 96.62 273 ALA A C 1
ATOM 2163 O O . ALA A 1 273 ? 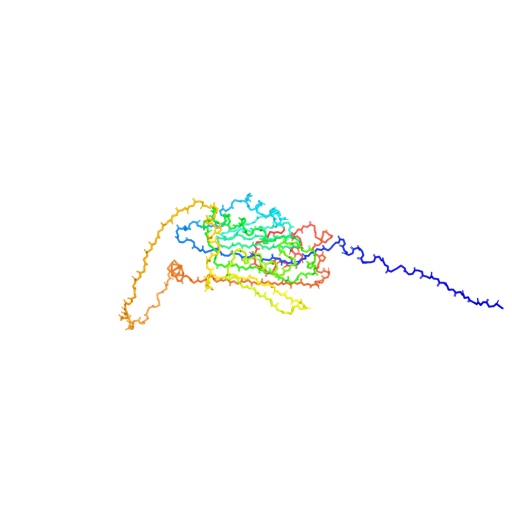0.760 -10.093 -20.980 1.00 96.62 273 ALA A O 1
ATOM 2164 N N . THR A 1 274 ? -1.006 -8.821 -20.443 1.00 95.44 274 THR A N 1
ATOM 2165 C CA . THR A 1 274 ? -1.628 -9.756 -19.488 1.00 95.44 274 THR A CA 1
ATOM 2166 C C . THR A 1 274 ? -1.992 -11.097 -20.137 1.00 95.44 274 THR A C 1
ATOM 2168 O O . THR A 1 274 ? -1.816 -12.174 -19.547 1.00 95.44 274 THR A O 1
ATOM 2171 N N . GLN A 1 275 ? -2.469 -11.070 -21.384 1.00 95.12 275 GLN A N 1
ATOM 2172 C CA . GLN A 1 275 ? -2.787 -12.274 -22.148 1.00 95.12 275 GLN A CA 1
ATOM 2173 C C . GLN A 1 275 ? -1.529 -13.017 -22.613 1.00 95.12 275 GLN A C 1
ATOM 2175 O O . GLN A 1 275 ? -1.410 -14.221 -22.370 1.00 95.12 275 GLN A O 1
ATOM 2180 N N . LYS A 1 276 ? -0.575 -12.315 -23.239 1.00 96.44 276 LYS A N 1
ATOM 2181 C CA . LYS A 1 276 ? 0.658 -12.909 -23.786 1.00 96.44 276 LYS A CA 1
ATOM 2182 C C . LYS A 1 276 ? 1.589 -13.461 -22.706 1.00 96.44 276 LYS A C 1
ATOM 2184 O O . LYS A 1 276 ? 2.147 -14.538 -22.893 1.00 96.44 276 LYS A O 1
ATOM 2189 N N . SER A 1 277 ? 1.736 -12.757 -21.585 1.00 96.62 277 SER A N 1
ATOM 2190 C CA . SER A 1 277 ? 2.561 -13.200 -20.448 1.00 96.62 277 SER A CA 1
ATOM 2191 C C . SER A 1 277 ? 1.962 -14.395 -19.700 1.00 96.62 277 SER A C 1
ATOM 2193 O O . SER A 1 277 ? 2.676 -15.113 -19.006 1.00 96.62 277 SER A O 1
ATOM 2195 N N . GLY A 1 278 ? 0.650 -14.617 -19.833 1.00 96.38 278 GLY A N 1
ATOM 2196 C CA . GLY A 1 278 ? -0.072 -15.649 -19.095 1.00 96.38 278 GLY A CA 1
ATOM 2197 C C . GLY A 1 278 ? -0.483 -15.246 -17.676 1.00 96.38 278 GLY A C 1
ATOM 2198 O O . GLY A 1 278 ? -1.013 -16.098 -16.967 1.00 96.38 278 GLY A O 1
ATOM 2199 N N . ILE A 1 279 ? -0.314 -13.979 -17.271 1.00 96.38 279 ILE A N 1
ATOM 2200 C CA . ILE A 1 279 ? -0.695 -13.479 -15.933 1.00 96.38 279 ILE A CA 1
ATOM 2201 C C . ILE A 1 279 ? -2.160 -13.797 -15.599 1.00 96.38 279 ILE A C 1
ATOM 2203 O O . ILE A 1 279 ? -2.451 -14.277 -14.505 1.00 96.38 279 ILE A O 1
ATOM 2207 N N . HIS A 1 280 ? -3.075 -13.648 -16.562 1.00 95.12 280 HIS A N 1
ATOM 2208 C CA . HIS A 1 280 ? -4.499 -13.982 -16.393 1.00 95.12 280 HIS A CA 1
ATOM 2209 C C . HIS A 1 280 ? -4.788 -15.445 -16.002 1.00 95.12 280 HIS A C 1
ATOM 2211 O O . HIS A 1 280 ? -5.916 -15.772 -15.640 1.00 95.12 280 HIS A O 1
ATOM 2217 N N . LYS A 1 281 ? -3.799 -16.342 -16.101 1.00 96.19 281 LYS A N 1
ATOM 2218 C CA . LYS A 1 281 ? -3.927 -17.765 -15.756 1.00 96.19 281 LYS A CA 1
ATOM 2219 C C . LYS A 1 281 ? -3.412 -18.096 -14.357 1.00 96.19 281 LYS A C 1
ATOM 2221 O O . LYS A 1 281 ? -3.629 -19.219 -13.914 1.00 96.19 281 LYS A O 1
ATOM 2226 N N . LEU A 1 282 ? -2.730 -17.166 -13.679 1.00 95.75 282 LEU A N 1
ATOM 2227 C CA . LEU A 1 282 ? -2.132 -17.413 -12.361 1.00 95.75 282 LEU A CA 1
ATOM 2228 C C . LEU A 1 282 ? -3.199 -17.661 -11.290 1.00 95.75 282 LEU A C 1
ATOM 2230 O O . LEU A 1 282 ? -3.068 -18.593 -10.501 1.00 95.75 282 LEU A O 1
ATOM 2234 N N . ILE A 1 283 ? -4.269 -16.861 -11.297 1.00 93.88 283 ILE A N 1
ATOM 2235 C CA . ILE A 1 283 ? -5.416 -17.004 -10.393 1.00 93.88 283 ILE A CA 1
ATOM 2236 C C . ILE A 1 283 ? -6.698 -17.019 -11.240 1.00 93.88 283 ILE A C 1
ATOM 2238 O O . ILE A 1 283 ? -7.209 -15.959 -11.612 1.00 93.88 283 ILE A O 1
ATOM 2242 N N . PRO A 1 284 ? -7.218 -18.208 -11.600 1.00 92.19 284 PRO A N 1
ATOM 2243 C CA . PRO A 1 284 ? -8.413 -18.321 -12.429 1.00 92.19 284 PRO A CA 1
ATOM 2244 C C . PRO A 1 284 ? -9.634 -17.636 -11.800 1.00 92.19 284 PRO A C 1
ATOM 2246 O O . PRO A 1 284 ? -9.931 -17.836 -10.626 1.00 92.19 284 PRO A O 1
ATOM 2249 N N . GLY A 1 285 ? -10.367 -16.857 -12.600 1.00 90.06 285 GLY A N 1
ATOM 2250 C CA . GLY A 1 285 ? -11.573 -16.144 -12.159 1.00 90.06 285 GLY A CA 1
ATOM 2251 C C . GLY A 1 285 ? -11.316 -14.788 -11.492 1.00 90.06 285 GLY A C 1
ATOM 2252 O O . GLY A 1 285 ? -12.274 -14.113 -11.123 1.00 90.06 285 GLY A O 1
ATOM 2253 N N . MET A 1 286 ? -10.054 -14.367 -11.365 1.00 89.81 286 MET A N 1
ATOM 2254 C CA . MET A 1 286 ? -9.705 -13.034 -10.879 1.00 89.81 286 MET A CA 1
ATOM 2255 C C . MET A 1 286 ? -10.099 -11.956 -11.897 1.00 89.81 286 MET A C 1
ATOM 2257 O O . MET A 1 286 ? -9.818 -12.078 -13.090 1.00 89.81 286 MET A O 1
ATOM 2261 N N . VAL A 1 287 ? -10.731 -10.885 -11.414 1.00 91.12 287 VAL A N 1
ATOM 2262 C CA . VAL A 1 287 ? -10.933 -9.655 -12.190 1.00 91.12 287 VAL A CA 1
ATOM 2263 C C . VAL A 1 287 ? -9.633 -8.859 -12.150 1.00 91.12 287 VAL A C 1
ATOM 2265 O O . VAL A 1 287 ? -9.119 -8.590 -11.067 1.00 91.12 287 VAL A O 1
ATOM 2268 N N . ILE A 1 288 ? -9.103 -8.510 -13.321 1.00 91.38 288 ILE A N 1
ATOM 2269 C CA . ILE A 1 288 ? -7.836 -7.788 -13.477 1.00 91.38 288 ILE A CA 1
ATOM 2270 C C . ILE A 1 288 ? -8.140 -6.374 -13.973 1.00 91.38 288 ILE A C 1
ATOM 2272 O O . ILE A 1 288 ? -8.948 -6.204 -14.884 1.00 91.38 288 ILE A O 1
ATOM 2276 N N . ASP A 1 289 ? -7.498 -5.393 -13.346 1.00 91.19 289 ASP A N 1
ATOM 2277 C CA . ASP A 1 289 ? -7.457 -3.986 -13.748 1.00 91.19 289 ASP A CA 1
ATOM 2278 C C . ASP A 1 289 ? -5.989 -3.692 -14.095 1.00 91.19 289 ASP A C 1
ATOM 2280 O O . ASP A 1 289 ? -5.152 -3.672 -13.189 1.00 91.19 289 ASP A O 1
ATOM 2284 N N . ASP A 1 290 ? -5.668 -3.633 -15.392 1.00 81.94 290 ASP A N 1
ATOM 2285 C CA . ASP A 1 290 ? -4.304 -3.575 -15.942 1.00 81.94 290 ASP A CA 1
ATOM 2286 C C . ASP A 1 290 ? -3.993 -2.303 -16.748 1.00 81.94 290 ASP A C 1
ATOM 2288 O O . ASP A 1 290 ? -4.906 -1.708 -17.365 1.00 81.94 290 ASP A O 1
#

Radius of gyration: 27.04 Å; Cα contacts (8 Å, |Δi|>4): 355; chains: 1; bounding box: 102×56×75 Å

Foldseek 3Di:
DDDDDDDDDPPDPDPDPPPPVVVDDFWLWKKKKKFFFDCDPVCVQQFLVQQDPVLVQVLVVQQPKHFPDWDDDPAWIWTDIPAWIWIGGRGMTMTMHTGQGPVCSSVVSSQCSSVPGRPTLGIQKIKIKIKDIPCLVRHDPCRSDLVSVVVSVCQQWVQKDWDWPDDPVDIIMIMIMDHVVRDGPPRSVVVVVVVPPDDDDDDDDDDDDDDDDDDDDDDDDDPDPDDPVRVVVVCVVVVDDDDDDDDDDDDDPDDVVLVVLVDCVNDVDPVSSCVVSVVCVPDPPDDDDD

Solvent-accessible surface area (backbone atoms only — not comparable to full-atom values): 18171 Å² total; per-residue (Å²): 135,85,80,90,87,89,78,88,79,81,81,75,90,81,84,71,72,76,71,62,59,70,78,69,74,74,48,79,54,47,42,38,41,38,39,33,41,40,84,42,88,92,39,84,79,46,24,48,71,65,52,53,66,73,57,52,52,58,46,35,49,76,32,77,39,47,82,76,47,77,51,73,63,100,64,40,39,40,33,40,31,78,68,36,42,38,40,36,24,54,49,41,42,38,42,37,40,31,54,64,52,32,70,74,74,38,49,68,63,48,53,49,49,32,35,79,62,10,50,31,90,47,69,37,35,37,41,40,37,31,56,66,59,95,60,42,89,72,37,43,78,56,56,53,41,69,72,45,40,49,55,56,51,52,72,51,39,75,53,61,46,78,48,74,50,70,45,85,94,59,72,26,38,38,36,40,38,37,52,81,86,68,79,58,80,72,47,52,58,56,59,62,44,71,78,42,96,72,88,76,90,82,84,89,86,84,90,87,82,90,85,82,92,89,88,83,89,88,84,87,88,77,90,72,85,71,52,72,68,59,50,50,55,47,47,68,71,62,68,61,76,78,94,80,86,87,88,86,88,88,83,74,92,70,59,65,78,68,57,44,42,79,33,73,91,68,22,91,45,52,67,54,27,37,58,75,73,43,59,69,64,76,52,78,90,65,89,82,88,112

Secondary structure (DSSP, 8-state):
--------------SSSHHHHGGG------EEEEEEEPP-TT-TT--GGGS-HHHHHHHHHHTT--EEEEEE-SSEEEEEETTEEEEEESSEEEEEE-TT--GGGGHHHHHHHIIIII----EEEEEEEEEPPS-GGG--TT-SSHHHHHHHHTTT-SS-EEEEEE-TTS-EEEEEEEETTSS--HHHHHHHHHTS-------------------------------HHHHHHHHHHHTPPP----------S--HHHHGGGSTTT-SSHHHHHHHH-GGGTSTT-----

Mean predicted aligned error: 13.2 Å